Protein AF-A0A935H1R6-F1 (afdb_monomer_lite)

Foldseek 3Di:
DAQAQQDLALDGGSGGDDPPFAQAFLDKEDLDPFKIKGQRQHPPQGGQLWMFIAGPVGDTPDTCHCVLLQQLQFLLLWDSNCSNGRTQRFNDWYWDDAPNWIWIWTFRASSQKIFIWTPDPGDGDDIDRHHYWDDDHQWTWGADPDDGDIDIGGDDPDDDPPDLETEDDDPVRTTDGDYQWQEKDADPVDRQWMWTWHFLSGQFIKIWIWGNVDGSIYRYDIDTDDDPNHGQGRFGWRYWDADPVRWIDTDGDDDCVVTVGPPQDDDDPDDDDDDDDDDDDDDDDDDDDDDGDDDTDDPDDDDDDDDDFDWDADPVGDIDGDDD

Structure (mmCIF, N/CA/C/O backbone):
data_AF-A0A935H1R6-F1
#
_entry.id   AF-A0A935H1R6-F1
#
loop_
_atom_site.group_PDB
_atom_site.id
_atom_site.type_symbol
_atom_site.label_atom_id
_atom_site.label_alt_id
_atom_site.label_comp_id
_atom_site.label_asym_id
_atom_site.label_entity_id
_atom_site.label_seq_id
_atom_site.pdbx_PDB_ins_code
_atom_site.Cartn_x
_atom_site.Cartn_y
_atom_site.Cartn_z
_atom_site.occupancy
_atom_site.B_iso_or_equiv
_atom_site.auth_seq_id
_atom_site.auth_comp_id
_atom_site.auth_asym_id
_atom_site.auth_atom_id
_atom_site.pdbx_PDB_model_num
ATOM 1 N N . MET A 1 1 ? -16.880 -2.875 -0.688 1.00 88.88 1 MET A N 1
ATOM 2 C CA . MET A 1 1 ? -15.527 -2.287 -0.774 1.00 88.88 1 MET A CA 1
ATOM 3 C C . MET A 1 1 ? -15.163 -2.105 -2.243 1.00 88.88 1 MET A C 1
ATOM 5 O O . MET A 1 1 ? -15.500 -2.981 -3.029 1.00 88.88 1 MET A O 1
ATOM 9 N N . LYS A 1 2 ? -14.567 -0.978 -2.637 1.00 94.69 2 LYS A N 1
ATOM 10 C CA . LYS A 1 2 ? -14.187 -0.667 -4.030 1.00 94.69 2 LYS A CA 1
ATOM 11 C C . LYS A 1 2 ? -12.709 -0.282 -4.079 1.00 94.69 2 LYS A C 1
ATOM 13 O O . LYS A 1 2 ? -12.163 0.026 -3.026 1.00 94.69 2 LYS A O 1
ATOM 18 N N . GLU A 1 3 ? -12.130 -0.273 -5.277 1.00 96.12 3 GLU A N 1
ATOM 19 C CA . GLU A 1 3 ? -10.743 0.142 -5.531 1.00 96.12 3 GLU A CA 1
ATOM 20 C C . GLU A 1 3 ? -9.739 -0.729 -4.773 1.00 96.12 3 GLU A C 1
ATOM 22 O O . GLU A 1 3 ? -8.813 -0.248 -4.137 1.00 96.12 3 GLU A O 1
ATOM 27 N N . ILE A 1 4 ? -9.944 -2.041 -4.816 1.00 96.00 4 ILE A N 1
ATOM 28 C CA . ILE A 1 4 ? -9.043 -3.018 -4.204 1.00 96.00 4 ILE A CA 1
ATOM 29 C C . ILE A 1 4 ? -8.544 -3.998 -5.241 1.00 96.00 4 ILE A C 1
ATOM 31 O O . ILE A 1 4 ? -9.143 -4.161 -6.303 1.00 96.00 4 ILE A O 1
ATOM 35 N N . ASP A 1 5 ? -7.427 -4.640 -4.937 1.00 96.50 5 ASP A N 1
ATOM 36 C CA . ASP A 1 5 ? -6.957 -5.761 -5.725 1.00 96.50 5 ASP A CA 1
ATOM 37 C C . ASP A 1 5 ? -7.589 -7.045 -5.181 1.00 96.50 5 ASP A C 1
ATOM 39 O O . ASP A 1 5 ? -7.601 -7.286 -3.973 1.00 96.50 5 ASP A O 1
ATOM 43 N N . THR A 1 6 ? -8.167 -7.853 -6.066 1.00 95.62 6 THR A N 1
ATOM 44 C CA . THR A 1 6 ? -8.858 -9.098 -5.702 1.00 95.62 6 THR A CA 1
ATOM 45 C C . THR A 1 6 ? -8.188 -10.335 -6.282 1.00 95.62 6 THR A C 1
ATOM 47 O O . THR A 1 6 ? -8.735 -11.435 -6.186 1.00 95.62 6 THR A O 1
ATOM 50 N N . ARG A 1 7 ? -7.012 -10.190 -6.906 1.00 95.88 7 ARG A N 1
ATOM 51 C CA . ARG A 1 7 ? -6.372 -11.274 -7.654 1.00 95.88 7 ARG A CA 1
ATOM 52 C C . ARG A 1 7 ? -4.958 -11.498 -7.181 1.00 95.88 7 ARG A C 1
ATOM 54 O O . ARG A 1 7 ? -4.191 -10.571 -7.007 1.00 95.88 7 ARG A O 1
ATOM 61 N N . ARG A 1 8 ? -4.614 -12.771 -7.017 1.00 94.69 8 ARG A N 1
ATOM 62 C CA . ARG A 1 8 ? -3.238 -13.205 -6.796 1.00 94.69 8 ARG A CA 1
ATOM 63 C C . ARG A 1 8 ? -2.604 -13.543 -8.142 1.00 94.69 8 ARG A C 1
ATOM 65 O O . ARG A 1 8 ? -2.492 -14.719 -8.494 1.00 94.69 8 ARG A O 1
ATOM 72 N N . ASP A 1 9 ? -2.295 -12.522 -8.929 1.00 94.50 9 ASP A N 1
ATOM 73 C CA . ASP A 1 9 ? -1.763 -12.653 -10.291 1.00 94.50 9 ASP A CA 1
ATOM 74 C C . ASP A 1 9 ? -0.364 -12.036 -10.472 1.00 94.50 9 ASP A C 1
ATOM 76 O O . ASP A 1 9 ? 0.174 -12.020 -11.579 1.00 94.50 9 ASP A O 1
ATOM 80 N N . GLY A 1 10 ? 0.258 -11.596 -9.378 1.00 93.69 10 GLY A N 1
ATOM 81 C CA . GLY A 1 10 ? 1.548 -10.920 -9.342 1.00 93.69 10 GLY A CA 1
ATOM 82 C C . GLY A 1 10 ? 1.474 -9.441 -9.726 1.00 93.69 10 GLY A C 1
ATOM 83 O O . GLY A 1 10 ? 2.529 -8.821 -9.880 1.00 93.69 10 GLY A O 1
ATOM 84 N N . VAL A 1 11 ? 0.278 -8.870 -9.904 1.00 94.25 11 VAL A N 1
ATOM 85 C CA . VAL A 1 11 ? 0.065 -7.462 -10.250 1.00 94.25 11 VAL A CA 1
ATOM 86 C C . VAL A 1 11 ? -0.845 -6.808 -9.220 1.00 94.25 11 VAL A C 1
ATOM 88 O O . VAL A 1 11 ? -2.041 -7.052 -9.185 1.00 94.25 11 VAL A O 1
ATOM 91 N N . ILE A 1 12 ? -0.296 -5.872 -8.449 1.00 96.25 12 ILE A N 1
ATOM 92 C CA . ILE A 1 12 ? -1.099 -5.075 -7.520 1.00 96.25 12 ILE A CA 1
ATOM 93 C C . ILE A 1 12 ? -1.892 -4.034 -8.318 1.00 96.25 12 ILE A C 1
ATOM 95 O O . ILE A 1 12 ? -1.339 -3.024 -8.758 1.00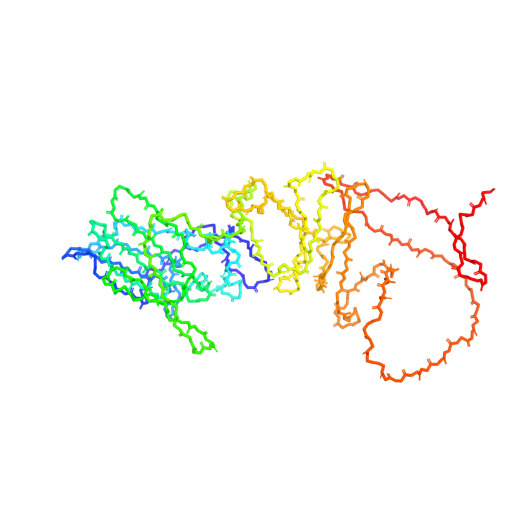 96.25 12 ILE A O 1
ATOM 99 N N . ALA A 1 13 ? -3.185 -4.288 -8.516 1.00 95.25 13 ALA A N 1
ATOM 100 C CA . ALA A 1 13 ? -4.077 -3.428 -9.291 1.00 95.25 13 ALA A CA 1
ATOM 101 C C . ALA A 1 13 ? -5.375 -3.121 -8.518 1.00 95.25 13 ALA A C 1
ATOM 103 O O . ALA A 1 13 ? -6.359 -3.849 -8.674 1.00 95.25 13 A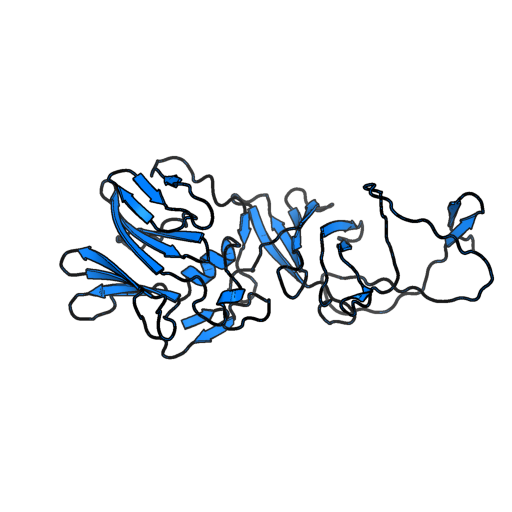LA A O 1
ATOM 104 N N . PRO A 1 14 ? -5.421 -2.033 -7.724 1.00 96.12 14 PRO A N 1
ATOM 105 C CA . PRO A 1 14 ? -6.561 -1.680 -6.873 1.00 96.12 14 PRO A CA 1
ATOM 106 C C . PRO A 1 14 ? -7.767 -1.126 -7.656 1.00 96.12 14 PRO A C 1
ATOM 108 O O . PRO A 1 14 ? -8.172 0.015 -7.486 1.00 96.12 14 PRO A O 1
ATOM 111 N N . LYS A 1 15 ? -8.352 -1.922 -8.550 1.00 95.75 15 LYS A N 1
ATOM 112 C CA . LYS A 1 15 ? -9.428 -1.502 -9.473 1.00 95.75 15 LYS A CA 1
ATOM 113 C C . LYS A 1 15 ? -10.719 -2.304 -9.333 1.00 95.75 15 LYS A C 1
ATOM 115 O O . LYS A 1 15 ? -11.733 -1.947 -9.930 1.00 95.75 15 LYS A O 1
ATOM 120 N N . ASP A 1 16 ? -10.668 -3.407 -8.599 1.00 96.50 16 ASP A N 1
ATOM 121 C CA . ASP A 1 16 ? -11.795 -4.304 -8.416 1.00 96.50 16 ASP A CA 1
ATOM 122 C C . ASP A 1 16 ? -12.633 -3.871 -7.198 1.00 96.50 16 ASP A C 1
ATOM 124 O O . ASP A 1 16 ? -12.347 -2.892 -6.499 1.00 96.50 16 ASP A O 1
ATOM 128 N N . ALA A 1 17 ? -13.725 -4.591 -6.956 1.00 95.25 17 ALA A N 1
ATOM 129 C CA . ALA A 1 17 ? -14.621 -4.353 -5.838 1.00 95.25 17 ALA A CA 1
ATOM 130 C C . ALA A 1 17 ? -15.135 -5.677 -5.271 1.00 95.25 17 ALA A C 1
ATOM 132 O O . ALA A 1 17 ? -15.406 -6.618 -6.014 1.00 95.25 17 ALA A O 1
ATOM 133 N N . LEU A 1 18 ? -15.352 -5.704 -3.958 1.00 91.19 18 LEU A N 1
ATOM 134 C CA . LEU A 1 18 ? -16.031 -6.788 -3.257 1.00 91.19 18 LEU A CA 1
ATOM 135 C C . LEU A 1 18 ? -17.369 -6.285 -2.708 1.00 91.19 18 LEU A C 1
ATOM 137 O O . LEU A 1 18 ? -17.439 -5.243 -2.042 1.00 91.19 18 LEU A O 1
ATOM 141 N N . GLN A 1 19 ? -18.440 -7.019 -2.998 1.00 91.56 19 GLN A N 1
ATOM 142 C CA . GLN A 1 19 ? -19.803 -6.704 -2.565 1.00 91.56 19 GLN A CA 1
ATOM 143 C C . GLN A 1 19 ? -20.190 -7.570 -1.370 1.00 91.56 19 GLN A C 1
ATOM 145 O O . GLN A 1 19 ? -19.783 -8.723 -1.295 1.00 91.56 19 GLN A O 1
ATOM 150 N N . GLY A 1 20 ? -20.974 -7.018 -0.443 1.00 88.62 20 GLY A N 1
ATOM 151 C CA . GLY A 1 20 ? -21.511 -7.780 0.692 1.00 88.62 20 GLY A CA 1
ATOM 152 C C . GLY A 1 20 ? -20.468 -8.352 1.660 1.00 88.62 20 GLY A C 1
ATOM 153 O O . GLY A 1 20 ? -20.814 -9.222 2.449 1.00 88.62 20 GLY A O 1
ATOM 154 N N . VAL A 1 21 ? -19.215 -7.884 1.611 1.00 90.44 21 VAL A N 1
ATOM 155 C CA . VAL A 1 21 ? -18.163 -8.328 2.538 1.00 90.44 21 VAL A CA 1
ATOM 156 C C . VAL A 1 21 ? -18.506 -7.951 3.972 1.00 90.44 21 VAL A C 1
ATOM 158 O O . VAL A 1 21 ? -18.895 -6.813 4.254 1.00 90.44 21 VAL A O 1
ATOM 161 N N . LEU A 1 22 ? -18.363 -8.923 4.868 1.00 91.94 22 LEU A N 1
ATOM 162 C CA . LEU A 1 22 ? -18.635 -8.750 6.285 1.00 91.94 22 LEU A CA 1
ATOM 163 C C . LEU A 1 22 ? -17.491 -7.992 6.963 1.00 91.94 22 LEU A C 1
ATOM 165 O O . LEU A 1 22 ? -16.330 -8.072 6.568 1.00 91.94 22 LEU A O 1
ATOM 169 N N . ARG A 1 23 ? -17.828 -7.270 8.030 1.00 93.06 23 ARG A N 1
ATOM 170 C CA . ARG A 1 23 ? -16.859 -6.676 8.960 1.00 93.06 23 ARG A CA 1
ATOM 171 C C . ARG A 1 23 ? -16.519 -7.691 10.044 1.00 93.06 23 ARG A C 1
ATOM 173 O O . ARG A 1 23 ? -16.788 -7.454 11.215 1.00 93.06 23 ARG A O 1
ATOM 180 N N . GLU A 1 24 ? -16.065 -8.867 9.626 1.00 92.44 24 GLU A N 1
ATOM 181 C CA . GLU A 1 24 ? -15.714 -9.941 10.551 1.00 92.44 24 GLU A CA 1
ATOM 182 C C . GLU A 1 24 ? -14.478 -9.506 11.356 1.00 92.44 24 GLU A C 1
ATOM 184 O O . GLU A 1 24 ? -13.430 -9.263 10.751 1.00 92.44 24 GLU A O 1
ATOM 189 N N . PRO A 1 25 ? -14.609 -9.314 12.682 1.00 93.19 25 PRO A N 1
ATOM 190 C CA . PRO A 1 25 ? -13.531 -8.785 13.497 1.00 93.19 25 PRO A CA 1
ATOM 191 C C . PRO A 1 25 ? -12.523 -9.884 13.824 1.00 93.19 25 PRO A C 1
ATOM 193 O O . PRO A 1 25 ? -12.918 -10.958 14.270 1.00 93.19 25 PRO A O 1
ATOM 196 N N . ASP A 1 26 ? -11.238 -9.584 13.680 1.00 92.25 26 ASP A N 1
ATOM 197 C CA . ASP A 1 26 ? -10.166 -10.421 14.233 1.00 92.25 26 ASP A CA 1
ATOM 198 C C . ASP A 1 26 ? -9.658 -9.875 15.580 1.00 92.25 26 ASP A C 1
ATOM 200 O O . ASP A 1 26 ? -9.414 -10.615 16.531 1.00 92.25 26 ASP A O 1
ATOM 204 N N . ALA A 1 27 ? -9.667 -8.547 15.729 1.00 92.75 27 ALA A N 1
ATOM 205 C CA . ALA A 1 27 ? -9.455 -7.876 17.007 1.00 92.75 27 ALA A CA 1
ATOM 206 C C . ALA A 1 27 ? -10.548 -6.860 17.326 1.00 92.75 27 ALA A C 1
ATOM 208 O O . ALA A 1 27 ? -11.165 -6.261 16.439 1.00 92.75 27 ALA A O 1
ATOM 209 N N . VAL A 1 28 ? -10.736 -6.636 18.629 1.00 94.88 28 VAL A N 1
ATOM 210 C CA . VAL A 1 28 ? -11.684 -5.676 19.196 1.00 94.88 28 VAL A CA 1
ATOM 211 C C . VAL A 1 28 ? -11.006 -4.874 20.302 1.00 94.88 28 VAL A C 1
ATOM 213 O O . VAL A 1 28 ? -10.373 -5.454 21.182 1.00 94.88 28 VAL A O 1
ATOM 216 N N . ALA A 1 29 ? -11.189 -3.554 20.304 1.00 95.00 29 ALA A N 1
ATOM 217 C CA . ALA A 1 29 ? -10.722 -2.684 21.381 1.00 95.00 29 ALA A CA 1
ATOM 218 C C . ALA A 1 29 ? -11.766 -1.625 21.743 1.00 95.00 29 ALA A C 1
ATOM 220 O O . ALA A 1 29 ? -12.323 -0.958 20.872 1.00 95.00 29 ALA A O 1
ATOM 221 N N . TRP A 1 30 ? -12.023 -1.439 23.037 1.00 95.38 30 TRP A N 1
ATOM 222 C CA . TRP A 1 30 ? -12.946 -0.409 23.511 1.00 95.38 30 TRP A CA 1
ATOM 223 C C . TRP A 1 30 ? -12.345 0.986 23.341 1.00 95.38 30 TRP A C 1
ATOM 225 O O . TRP A 1 30 ? -11.219 1.251 23.761 1.00 95.38 30 TRP A O 1
ATOM 235 N N . LEU A 1 31 ? -13.117 1.887 22.734 1.00 91.56 31 LEU A N 1
ATOM 236 C CA . LEU A 1 31 ? -12.759 3.295 22.589 1.00 91.56 31 LEU A CA 1
ATOM 237 C C . LEU A 1 31 ? -13.248 4.118 23.789 1.00 91.56 31 LEU A C 1
ATOM 239 O O . LEU A 1 31 ? -12.555 5.029 24.247 1.00 91.56 31 LEU A O 1
ATOM 243 N N . ASP A 1 32 ? -14.449 3.808 24.269 1.00 92.06 32 ASP A N 1
ATOM 244 C CA . ASP A 1 32 ? -15.097 4.334 25.473 1.00 92.06 32 ASP A CA 1
ATOM 245 C C . ASP A 1 32 ? -16.288 3.437 25.854 1.00 92.06 32 ASP A C 1
ATOM 247 O O . ASP A 1 32 ? -16.494 2.396 25.239 1.00 92.06 32 ASP A O 1
ATOM 251 N N . ASP A 1 33 ? -17.081 3.843 26.847 1.00 95.19 33 ASP A N 1
ATOM 252 C CA . ASP A 1 33 ? -18.203 3.063 27.393 1.00 95.19 33 ASP A CA 1
ATOM 253 C C . ASP A 1 33 ? -19.298 2.725 26.368 1.00 95.19 33 ASP A C 1
ATOM 255 O O . ASP A 1 33 ? -20.123 1.844 26.604 1.00 95.19 33 ASP A O 1
ATOM 259 N N . THR A 1 34 ? -19.332 3.433 25.236 1.00 95.88 34 THR A N 1
ATOM 260 C CA . THR A 1 34 ? -20.380 3.283 24.218 1.00 95.88 34 THR A CA 1
ATOM 261 C C . THR A 1 34 ? -19.854 2.869 22.857 1.00 95.88 34 THR A C 1
ATOM 263 O O . THR A 1 34 ? -20.658 2.583 21.973 1.00 95.88 34 THR A O 1
ATOM 266 N N . ARG A 1 35 ? -18.532 2.838 22.661 1.00 95.44 35 ARG A N 1
ATOM 267 C CA . ARG A 1 35 ? -17.933 2.626 21.343 1.00 95.44 35 ARG A CA 1
ATOM 268 C C . ARG A 1 35 ? -16.736 1.700 21.388 1.00 95.44 35 ARG A C 1
ATOM 270 O O . ARG A 1 35 ? -15.893 1.796 22.278 1.00 95.44 35 ARG A O 1
ATOM 277 N N . PHE A 1 36 ? -16.607 0.863 20.367 1.00 96.06 36 PHE A N 1
ATOM 278 C CA . PHE A 1 36 ? -15.476 -0.043 20.195 1.00 96.06 36 PHE A CA 1
ATOM 279 C C . PHE A 1 36 ? -15.022 -0.102 18.738 1.00 96.06 36 PHE A C 1
ATOM 281 O O . PHE A 1 36 ? -15.770 0.196 17.810 1.00 96.06 36 PHE A O 1
ATOM 288 N N . VAL A 1 37 ? -13.763 -0.470 18.552 1.00 95.69 37 VAL A N 1
ATOM 289 C CA . VAL A 1 37 ? -13.092 -0.601 17.264 1.00 95.69 37 VAL A CA 1
ATOM 290 C C . VAL A 1 37 ? -12.962 -2.076 16.921 1.00 95.69 37 VAL A C 1
ATOM 292 O O . VAL A 1 37 ? -12.620 -2.865 17.799 1.00 95.69 37 VAL A O 1
ATOM 295 N N . THR A 1 38 ? -13.178 -2.436 15.659 1.00 96.00 38 THR A N 1
ATOM 296 C CA . THR A 1 38 ? -12.887 -3.769 15.120 1.00 96.00 38 THR A CA 1
ATOM 297 C C . THR A 1 38 ? -11.866 -3.691 13.995 1.00 96.00 38 THR A C 1
ATOM 299 O O . THR A 1 38 ? -12.007 -2.843 13.114 1.00 96.00 38 THR A O 1
ATOM 302 N N . ALA A 1 39 ? -10.868 -4.575 13.992 1.00 95.50 39 ALA A N 1
ATOM 303 C CA . ALA A 1 39 ? -10.009 -4.805 12.830 1.00 95.50 39 ALA A CA 1
ATOM 304 C C . ALA A 1 39 ? -10.637 -5.912 11.970 1.00 95.50 39 ALA A C 1
ATOM 306 O O . ALA A 1 39 ? -10.869 -7.017 12.454 1.00 95.50 39 ALA A O 1
ATOM 307 N N . ASN A 1 40 ? -10.999 -5.590 10.729 1.00 95.06 40 ASN A N 1
ATOM 308 C CA . ASN A 1 40 ? -11.906 -6.394 9.910 1.00 95.06 40 ASN A CA 1
ATOM 309 C C . ASN A 1 40 ? -11.143 -7.316 8.936 1.00 95.06 40 ASN A C 1
ATOM 311 O O . ASN A 1 40 ? -11.391 -7.264 7.725 1.00 95.06 40 ASN A O 1
ATOM 315 N N . GLU A 1 41 ? -10.185 -8.112 9.424 1.00 91.31 41 GLU A N 1
ATOM 316 C CA . GLU A 1 41 ? -9.499 -9.121 8.600 1.00 91.31 41 GLU A CA 1
ATOM 317 C C . GLU A 1 41 ? -10.405 -10.299 8.248 1.00 91.31 41 GLU A C 1
ATOM 319 O O . GLU A 1 41 ? -10.403 -10.700 7.086 1.00 91.31 41 GLU A O 1
ATOM 324 N N . GLY A 1 42 ? -11.143 -10.833 9.230 1.00 82.31 42 GLY A N 1
ATOM 325 C CA . GLY A 1 42 ? -12.015 -12.008 9.129 1.00 82.31 42 GLY A CA 1
ATOM 326 C C . GLY A 1 42 ? -11.286 -13.335 8.902 1.00 82.31 42 GLY A C 1
ATOM 327 O O . GLY A 1 42 ? -10.854 -13.619 7.784 1.00 82.31 42 GLY A O 1
ATOM 328 N N . ASP A 1 43 ? -11.195 -14.189 9.927 1.00 76.44 43 ASP A N 1
ATOM 329 C CA . ASP A 1 43 ? -10.473 -15.465 9.825 1.00 76.44 43 ASP A CA 1
ATOM 330 C C . ASP A 1 43 ? -11.220 -16.526 8.997 1.00 76.44 43 ASP A C 1
ATOM 332 O O . ASP A 1 43 ? -10.592 -17.287 8.257 1.00 76.44 43 ASP A O 1
ATOM 336 N N . TYR A 1 44 ? -12.561 -16.555 9.038 1.00 78.62 44 TYR A N 1
ATOM 337 C CA . TYR A 1 44 ? -13.328 -17.618 8.385 1.00 78.62 44 TYR A CA 1
ATOM 338 C C . TYR A 1 44 ? -13.496 -17.415 6.872 1.00 78.62 44 TYR A C 1
ATOM 340 O O . TYR A 1 44 ? -13.112 -18.283 6.084 1.00 78.62 44 TYR A O 1
ATOM 348 N N . GLN A 1 45 ? -14.089 -16.291 6.449 1.00 77.81 45 GLN A N 1
ATOM 349 C CA . GLN A 1 45 ? -14.394 -16.023 5.029 1.00 77.81 45 GLN A CA 1
ATOM 350 C C . GLN A 1 45 ? -13.673 -14.797 4.460 1.00 77.81 45 GLN A C 1
ATOM 352 O O . GLN A 1 45 ? -13.895 -14.431 3.303 1.00 77.81 45 GLN A O 1
ATOM 357 N N . GLY A 1 46 ? -12.777 -14.194 5.241 1.00 79.56 46 GLY A N 1
ATOM 358 C CA . GLY A 1 46 ? -12.209 -12.895 4.923 1.00 79.56 46 GLY A CA 1
ATOM 359 C C . GLY A 1 46 ? -13.192 -11.763 5.223 1.00 79.56 46 GLY A C 1
ATOM 360 O O . GLY A 1 46 ? -14.409 -11.875 5.077 1.00 79.56 46 GLY A O 1
ATOM 361 N N . GLY A 1 47 ? -12.636 -10.643 5.650 1.00 86.75 47 GLY A N 1
ATOM 362 C CA . GLY A 1 47 ? -13.349 -9.461 6.089 1.00 86.75 47 GLY A CA 1
ATOM 363 C C . GLY A 1 47 ? -13.204 -8.301 5.115 1.00 86.75 47 GLY A C 1
ATOM 364 O O . GLY A 1 47 ? -12.685 -8.411 4.000 1.00 86.75 47 GLY A O 1
ATOM 365 N N . SER A 1 48 ? -13.681 -7.141 5.550 1.00 93.00 48 SER A N 1
ATOM 366 C CA . SER A 1 48 ? -13.706 -5.922 4.750 1.00 93.00 48 SER A CA 1
ATOM 367 C C . SER A 1 48 ? -12.348 -5.216 4.635 1.00 93.00 48 SER A C 1
ATOM 369 O O . SER A 1 48 ? -12.336 -4.067 4.195 1.00 93.00 48 SER A O 1
ATOM 371 N N . ARG A 1 49 ? -11.239 -5.858 5.049 1.00 94.31 49 ARG A N 1
ATOM 372 C CA . ARG A 1 49 ? -9.840 -5.387 4.901 1.00 94.31 49 ARG A CA 1
ATOM 373 C C . ARG A 1 49 ? -9.608 -3.962 5.417 1.00 94.31 49 ARG A C 1
ATOM 375 O O . ARG A 1 49 ? -8.821 -3.181 4.894 1.00 94.31 49 ARG A O 1
ATOM 382 N N . GLY A 1 50 ? -10.375 -3.597 6.431 1.00 94.25 50 GLY A N 1
ATOM 383 C CA . GLY A 1 50 ? -10.407 -2.262 7.001 1.00 94.25 50 GLY A CA 1
ATOM 384 C C . GLY A 1 50 ? -10.539 -2.343 8.508 1.00 94.25 50 GLY A C 1
ATOM 385 O O . GLY A 1 50 ? -10.352 -3.400 9.104 1.00 94.25 50 GLY A O 1
ATOM 386 N N . PHE A 1 51 ? -10.929 -1.240 9.124 1.00 95.50 51 PHE A N 1
ATOM 387 C CA . PHE A 1 51 ? -11.412 -1.243 10.494 1.00 95.50 51 PHE A CA 1
ATOM 388 C C . PHE A 1 51 ? -12.722 -0.469 10.582 1.00 95.50 51 PHE A C 1
ATOM 390 O O . PHE A 1 51 ? -13.045 0.360 9.721 1.00 95.50 51 PHE A O 1
ATOM 397 N N . SER A 1 52 ? -13.485 -0.743 11.631 1.00 95.56 52 SER A N 1
ATOM 398 C CA . SER A 1 52 ? -14.739 -0.049 11.893 1.00 95.56 52 SER A CA 1
ATOM 399 C C . SER A 1 52 ? -14.818 0.413 13.333 1.00 95.56 52 SER A C 1
ATOM 401 O O . SER A 1 52 ? -14.252 -0.209 14.227 1.00 95.56 52 SER A O 1
ATOM 403 N N . ILE A 1 53 ? -15.532 1.513 13.549 1.00 95.75 53 ILE A N 1
ATOM 404 C CA . ILE A 1 53 ? -15.925 1.969 14.879 1.00 95.75 53 ILE A CA 1
ATOM 405 C C . ILE A 1 53 ? -17.421 1.743 15.000 1.00 95.75 53 ILE A C 1
ATOM 407 O O . ILE A 1 53 ? -18.199 2.213 14.166 1.00 95.75 53 ILE A O 1
ATOM 411 N N . TRP A 1 54 ? -17.799 1.027 16.042 1.00 96.06 54 TRP A N 1
ATOM 412 C CA . TRP A 1 54 ? -19.163 0.656 16.358 1.00 96.06 54 TRP A CA 1
ATOM 413 C C . TRP A 1 54 ? -19.609 1.371 17.614 1.00 96.06 54 TRP A C 1
ATOM 415 O O . TRP A 1 54 ? -18.811 1.578 18.528 1.00 96.06 54 TRP A O 1
ATOM 425 N N . ASN A 1 55 ? -20.893 1.685 17.671 1.00 96.25 55 ASN A N 1
ATOM 426 C CA . ASN A 1 55 ? -21.582 1.955 18.915 1.00 96.25 55 ASN A CA 1
ATOM 427 C C . ASN A 1 55 ? -22.162 0.640 19.475 1.00 96.25 55 ASN A C 1
ATOM 429 O O . ASN A 1 55 ? -22.427 -0.302 18.724 1.00 96.25 55 ASN A O 1
ATOM 433 N N . VAL A 1 56 ? -22.355 0.554 20.791 1.00 96.62 56 VAL A N 1
ATOM 434 C CA . VAL A 1 56 ? -22.919 -0.629 21.472 1.00 96.62 56 VAL A CA 1
ATOM 435 C C . VAL A 1 56 ? -24.340 -0.978 21.025 1.00 96.62 56 VAL A C 1
ATOM 437 O O . VAL A 1 56 ? -24.770 -2.115 21.203 1.00 96.62 56 VAL A O 1
ATOM 440 N N . ASP A 1 57 ? -25.056 -0.035 20.410 1.00 96.50 57 ASP A N 1
ATOM 441 C CA . ASP A 1 57 ? -26.357 -0.272 19.773 1.00 96.50 57 ASP A CA 1
ATOM 442 C C . ASP A 1 57 ? -26.264 -0.990 18.405 1.00 96.50 57 ASP A C 1
ATOM 444 O O . ASP A 1 57 ? -27.286 -1.296 17.790 1.00 96.50 57 ASP A O 1
ATOM 448 N N . GLY A 1 58 ? -25.048 -1.282 17.929 1.00 95.00 58 GLY A N 1
ATOM 449 C CA . GLY A 1 58 ? -24.773 -1.961 16.663 1.00 95.00 58 GLY A CA 1
ATOM 450 C C . GLY A 1 58 ? -24.611 -1.025 15.463 1.00 95.00 58 GLY A C 1
ATOM 451 O O . GLY A 1 58 ? -24.362 -1.497 14.349 1.00 95.00 58 GLY A O 1
ATOM 452 N N . LYS A 1 59 ? -24.722 0.296 15.643 1.00 96.56 59 LYS A N 1
ATOM 453 C CA . LYS A 1 59 ? -24.497 1.264 14.566 1.00 96.56 59 LYS A CA 1
ATOM 454 C C . LYS A 1 59 ? -23.008 1.398 14.245 1.00 96.56 59 LYS A C 1
ATOM 456 O O . LYS A 1 59 ? -22.182 1.605 15.129 1.00 96.56 59 LYS A O 1
ATOM 461 N N . VAL A 1 60 ? -22.670 1.376 12.955 1.00 94.75 60 VAL A N 1
ATOM 462 C CA . VAL A 1 60 ? -21.333 1.756 12.472 1.00 94.75 60 VAL A CA 1
ATOM 463 C C . VAL A 1 60 ? -21.220 3.282 12.465 1.00 94.75 60 VAL A C 1
ATOM 465 O O . VAL A 1 60 ? -21.958 3.959 11.746 1.00 94.75 60 VAL A O 1
ATOM 468 N N . GLU A 1 61 ? -20.296 3.828 13.251 1.00 93.06 61 GLU A N 1
ATOM 469 C CA . GLU A 1 61 ? -19.961 5.258 13.260 1.00 93.06 61 GLU A CA 1
ATOM 470 C C . GLU A 1 61 ? -18.884 5.610 12.229 1.00 93.06 61 GLU A C 1
ATOM 472 O O . GLU A 1 61 ? -18.910 6.702 11.661 1.00 93.06 61 GLU A O 1
ATOM 477 N N . TYR A 1 62 ? -17.948 4.692 11.975 1.00 93.19 62 TYR A N 1
ATOM 478 C CA . TYR A 1 62 ? -16.866 4.881 11.012 1.00 93.19 62 TYR A CA 1
ATOM 479 C C . TYR A 1 62 ? -16.469 3.562 10.349 1.00 93.19 62 TYR A C 1
ATOM 481 O O . TYR A 1 62 ? -16.491 2.505 10.980 1.00 93.19 62 TYR A O 1
ATOM 489 N N . ASP A 1 63 ? -16.056 3.649 9.088 1.00 92.94 63 ASP A N 1
ATOM 490 C CA . ASP A 1 63 ? -15.480 2.557 8.312 1.00 92.94 63 ASP A CA 1
ATOM 491 C C . ASP A 1 63 ? -14.331 3.103 7.462 1.00 92.94 63 ASP A C 1
ATOM 493 O O . ASP A 1 63 ? -14.504 4.102 6.759 1.00 92.94 63 ASP A O 1
ATOM 497 N N . SER A 1 64 ? -13.163 2.464 7.526 1.00 92.94 64 SER A N 1
ATOM 498 C CA . SER A 1 64 ? -11.987 2.924 6.780 1.00 92.94 64 SER A CA 1
ATOM 499 C C . SER A 1 64 ? -12.064 2.660 5.277 1.00 92.94 64 SER A C 1
ATOM 501 O O . SER A 1 64 ? -11.229 3.159 4.523 1.00 92.94 64 SER A O 1
ATOM 503 N N . GLY A 1 65 ? -13.004 1.831 4.819 1.00 93.56 65 GLY A N 1
ATOM 504 C CA . GLY A 1 65 ? -13.056 1.351 3.446 1.00 93.56 65 GLY A CA 1
ATOM 505 C C . GLY A 1 65 ? -11.715 0.763 3.003 1.00 93.56 65 GLY A C 1
ATOM 506 O O . GLY A 1 65 ? -11.055 0.052 3.757 1.00 93.56 65 GLY A O 1
ATOM 507 N N . ALA A 1 66 ? -11.297 1.111 1.784 1.00 94.06 66 ALA A N 1
ATOM 508 C CA . ALA A 1 66 ? -10.040 0.664 1.182 1.00 94.06 66 ALA A CA 1
ATOM 509 C C . ALA A 1 66 ? -8.794 1.439 1.620 1.00 94.06 66 ALA A C 1
ATOM 511 O O . ALA A 1 66 ? -7.716 1.190 1.088 1.00 94.06 66 ALA A O 1
ATOM 512 N N . PHE A 1 67 ? -8.913 2.342 2.598 1.00 94.00 67 PHE A N 1
ATOM 513 C CA . PHE A 1 67 ? -7.796 3.184 3.011 1.00 94.00 67 PHE A CA 1
ATOM 514 C C . PHE A 1 67 ? -6.561 2.369 3.415 1.00 94.00 67 PHE A C 1
ATOM 516 O O . PHE A 1 67 ? -5.457 2.713 3.012 1.00 94.00 67 PHE A O 1
ATOM 523 N N . LEU A 1 68 ? -6.727 1.285 4.183 1.00 93.75 68 LEU A N 1
ATOM 524 C CA . LEU A 1 68 ? -5.579 0.499 4.645 1.00 93.75 68 LEU A CA 1
ATOM 525 C C . LEU A 1 68 ? -4.881 -0.256 3.502 1.00 93.75 68 LEU A C 1
ATOM 527 O O . LEU A 1 68 ? -3.652 -0.276 3.464 1.00 93.75 68 LEU A O 1
ATOM 531 N N . ASP A 1 69 ? -5.642 -0.815 2.553 1.00 95.69 69 ASP A N 1
ATOM 532 C CA . ASP A 1 69 ? -5.099 -1.396 1.315 1.00 95.69 69 ASP A CA 1
ATOM 533 C C . ASP A 1 69 ? -4.314 -0.325 0.538 1.00 95.69 69 ASP A C 1
ATOM 535 O O . ASP A 1 69 ? -3.154 -0.531 0.188 1.00 95.69 69 ASP A O 1
ATOM 539 N N . HIS A 1 70 ? -4.908 0.852 0.320 1.00 96.38 70 HIS A N 1
ATOM 540 C CA . HIS A 1 70 ? -4.273 1.946 -0.423 1.00 96.38 70 HIS A CA 1
ATOM 541 C C . HIS A 1 70 ? -2.999 2.446 0.243 1.00 96.38 70 HIS A C 1
ATOM 543 O O . HIS A 1 70 ? -1.991 2.634 -0.436 1.00 96.38 70 HIS A O 1
ATOM 549 N N . GLU A 1 71 ? -3.015 2.630 1.558 1.00 94.31 71 GLU A N 1
ATOM 550 C CA . GLU A 1 71 ? -1.850 3.111 2.292 1.00 94.31 71 GLU A CA 1
ATOM 551 C C . GLU A 1 71 ? -0.720 2.076 2.277 1.00 94.31 71 GLU A C 1
ATOM 553 O O . GLU A 1 71 ? 0.440 2.420 2.049 1.00 94.31 71 GLU A O 1
ATOM 558 N N . ALA A 1 72 ? -1.049 0.788 2.403 1.00 93.69 72 ALA A N 1
ATOM 559 C CA . ALA A 1 72 ? -0.071 -0.280 2.240 1.00 93.69 72 ALA A CA 1
ATOM 560 C C . ALA A 1 72 ? 0.546 -0.290 0.831 1.00 93.69 72 ALA A C 1
ATOM 562 O O . ALA A 1 72 ? 1.754 -0.500 0.693 1.00 93.69 72 ALA A O 1
ATOM 563 N N . ILE A 1 73 ? -0.241 -0.008 -0.214 1.00 96.75 73 ILE A N 1
ATOM 564 C CA . ILE A 1 73 ? 0.268 0.128 -1.588 1.00 96.75 73 ILE A CA 1
ATOM 565 C C . ILE A 1 73 ? 1.186 1.350 -1.698 1.00 96.75 73 ILE A C 1
ATOM 567 O O . ILE A 1 73 ? 2.295 1.224 -2.221 1.00 96.75 73 ILE A O 1
ATOM 571 N N . ARG A 1 74 ? 0.773 2.507 -1.157 1.00 96.38 74 ARG A N 1
ATOM 572 C CA . ARG A 1 74 ? 1.570 3.745 -1.186 1.00 96.38 74 ARG A CA 1
ATOM 573 C C . ARG A 1 74 ? 2.928 3.594 -0.539 1.00 96.38 74 ARG A C 1
ATOM 575 O O . ARG A 1 74 ? 3.890 4.188 -1.016 1.00 96.38 74 ARG A O 1
ATOM 582 N N . LEU A 1 75 ? 3.003 2.822 0.535 1.00 93.50 75 LEU A N 1
ATOM 583 C CA . LEU A 1 75 ? 4.234 2.598 1.284 1.00 93.50 75 LEU A CA 1
ATOM 584 C C . LEU A 1 75 ? 5.111 1.495 0.674 1.00 93.50 75 LEU A C 1
ATOM 586 O O . LEU A 1 75 ? 6.240 1.314 1.116 1.00 93.50 75 LEU A O 1
ATOM 590 N N . GLY A 1 76 ? 4.617 0.756 -0.324 1.00 93.56 76 GLY A N 1
ATOM 591 C CA . GLY A 1 76 ? 5.320 -0.397 -0.894 1.00 93.56 76 GLY A CA 1
ATOM 592 C C . GLY A 1 76 ? 5.306 -1.636 0.010 1.00 93.56 76 GLY A C 1
ATOM 593 O O . GLY A 1 76 ? 6.170 -2.504 -0.097 1.00 93.56 76 GLY A O 1
ATOM 594 N N . HIS A 1 77 ? 4.328 -1.708 0.912 1.00 92.25 77 HIS A N 1
ATOM 595 C CA . HIS A 1 77 ? 4.154 -2.760 1.915 1.00 92.25 77 HIS A CA 1
ATOM 596 C C . HIS A 1 77 ? 3.008 -3.727 1.587 1.00 92.25 77 HIS A C 1
ATOM 598 O O . HIS A 1 77 ? 2.803 -4.701 2.306 1.00 92.25 77 HIS A O 1
ATOM 604 N N . TYR A 1 78 ? 2.248 -3.484 0.516 1.00 95.25 78 TYR A N 1
ATOM 605 C CA . TYR A 1 78 ? 1.090 -4.307 0.184 1.00 95.25 78 TYR A CA 1
ATOM 606 C C . TYR A 1 78 ? 1.482 -5.744 -0.212 1.00 95.25 78 TYR A C 1
ATOM 608 O O . TYR A 1 78 ? 2.235 -5.942 -1.175 1.00 95.25 78 TYR A O 1
ATOM 616 N N . PRO A 1 79 ? 0.960 -6.769 0.482 1.00 92.69 79 PRO A N 1
ATOM 617 C CA . PRO A 1 79 ? 1.331 -8.153 0.242 1.00 92.69 79 PRO A CA 1
ATOM 618 C C . PRO A 1 79 ? 0.497 -8.739 -0.904 1.00 92.69 79 PRO A C 1
ATOM 620 O O . PRO A 1 79 ? -0.505 -9.402 -0.662 1.00 92.69 79 PRO A O 1
ATOM 623 N N . GLU A 1 80 ? 0.937 -8.564 -2.156 1.00 94.69 80 GLU A N 1
ATOM 624 C CA . GLU A 1 80 ? 0.225 -9.030 -3.372 1.00 94.69 80 GLU A CA 1
ATOM 625 C C . GLU A 1 80 ? -0.329 -10.464 -3.256 1.00 94.69 80 GLU A C 1
ATOM 627 O O . GLU A 1 80 ? -1.456 -10.752 -3.650 1.00 94.69 80 GLU A O 1
ATOM 632 N N . LYS A 1 81 ? 0.407 -11.378 -2.611 1.00 93.81 81 LYS A N 1
ATOM 633 C CA . LYS A 1 81 ? -0.037 -12.771 -2.423 1.00 93.81 81 LYS A CA 1
ATOM 634 C C . LYS A 1 81 ? -1.354 -12.907 -1.644 1.00 93.81 81 LYS A C 1
ATOM 636 O O . LYS A 1 81 ? -1.918 -14.002 -1.612 1.00 93.81 81 LYS A O 1
ATOM 641 N N . ARG A 1 82 ? -1.811 -11.838 -0.990 1.00 93.62 82 ARG A N 1
ATOM 642 C CA . ARG A 1 82 ? -3.032 -11.739 -0.183 1.00 93.62 82 ARG A CA 1
ATOM 643 C C . ARG A 1 82 ? -4.140 -10.932 -0.868 1.00 93.62 82 ARG A C 1
ATOM 645 O O . ARG A 1 82 ? -5.251 -10.912 -0.340 1.00 93.62 82 ARG A O 1
ATOM 652 N N . SER A 1 83 ? -3.908 -10.372 -2.060 1.00 94.12 83 SER A N 1
ATOM 653 C CA . SER A 1 83 ? -4.920 -9.674 -2.871 1.00 94.12 83 SER A CA 1
ATOM 654 C C . SER A 1 83 ? -6.168 -10.523 -3.111 1.00 94.12 83 SER A C 1
ATOM 656 O O . SER A 1 83 ? -7.288 -10.051 -2.966 1.00 94.12 83 SER A O 1
ATOM 658 N N . GLY A 1 84 ? -6.008 -11.816 -3.406 1.00 91.06 84 GLY A N 1
ATOM 659 C CA . GLY A 1 84 ? -7.132 -12.754 -3.558 1.00 91.06 84 GLY A CA 1
ATOM 660 C C . GLY A 1 84 ? -7.805 -13.197 -2.252 1.00 91.06 84 GLY A C 1
ATOM 661 O O . GLY A 1 84 ? -8.697 -14.037 -2.294 1.00 91.06 84 GLY A O 1
ATOM 662 N N . ALA A 1 85 ? -7.356 -12.686 -1.104 1.00 90.50 85 ALA A N 1
ATOM 663 C CA . ALA A 1 85 ? -7.798 -13.079 0.230 1.00 90.50 85 ALA A CA 1
ATOM 664 C C . ALA A 1 85 ? -8.086 -11.835 1.093 1.00 90.50 85 ALA A C 1
ATOM 666 O O . ALA A 1 85 ? -9.034 -11.103 0.800 1.00 90.50 85 ALA A O 1
ATOM 667 N N . LYS A 1 86 ? -7.289 -11.575 2.138 1.00 91.75 86 LYS A N 1
ATOM 668 C CA . LYS A 1 86 ? -7.566 -10.552 3.161 1.00 91.75 86 LYS A CA 1
ATOM 669 C C . LYS A 1 86 ? -6.788 -9.232 2.952 1.00 91.75 86 LYS A C 1
ATOM 671 O O . LYS A 1 86 ? -6.808 -8.366 3.820 1.00 91.75 86 LYS A O 1
ATOM 676 N N . GLY A 1 87 ? -6.155 -9.041 1.787 1.00 93.75 87 GLY A N 1
ATOM 677 C CA . GLY A 1 87 ? -5.507 -7.779 1.394 1.00 93.75 87 GLY A CA 1
ATOM 678 C C . GLY A 1 87 ? -4.387 -7.360 2.345 1.00 93.75 87 GLY A C 1
ATOM 679 O O . GLY A 1 87 ? -3.445 -8.125 2.548 1.00 93.75 87 GLY A O 1
ATOM 680 N N . ASN A 1 88 ? -4.482 -6.158 2.922 1.00 92.81 88 ASN A N 1
ATOM 681 C CA . ASN A 1 88 ? -3.495 -5.648 3.877 1.00 92.81 88 ASN A CA 1
ATOM 682 C C . ASN A 1 88 ? -3.423 -6.438 5.205 1.00 92.81 88 ASN A C 1
ATOM 684 O O . ASN A 1 88 ? -2.403 -6.342 5.893 1.00 92.81 88 ASN A O 1
ATOM 688 N N . GLU A 1 89 ? -4.467 -7.210 5.525 1.00 91.50 89 GLU A N 1
ATOM 689 C CA . GLU A 1 89 ? -4.636 -8.075 6.711 1.00 91.50 89 GLU A CA 1
ATOM 690 C C . GLU A 1 89 ? -4.640 -7.330 8.054 1.00 91.50 89 GLU A C 1
ATOM 692 O O . GLU A 1 89 ? -3.678 -7.437 8.817 1.00 91.50 89 GLU A O 1
ATOM 697 N N . PRO A 1 90 ? -5.688 -6.537 8.352 1.00 91.75 90 PRO A N 1
ATOM 698 C CA . PRO A 1 90 ? -5.810 -5.829 9.618 1.00 91.75 90 PRO A CA 1
ATOM 699 C C . PRO A 1 90 ? -6.293 -6.776 10.731 1.00 91.75 90 PRO A C 1
ATOM 701 O O . PRO A 1 90 ? -7.497 -6.924 10.933 1.00 91.75 90 PRO A O 1
ATOM 704 N N . GLU A 1 91 ? -5.349 -7.381 11.449 1.00 89.25 91 GLU A N 1
ATOM 705 C CA . GLU A 1 91 ? -5.586 -8.382 12.506 1.00 89.25 91 GLU A CA 1
ATOM 706 C C . GLU A 1 91 ? -5.634 -7.760 13.914 1.00 89.25 91 GLU A C 1
ATOM 708 O O . GLU A 1 91 ? -6.272 -8.266 14.828 1.00 89.25 91 GLU A O 1
ATOM 713 N N . GLY A 1 92 ? -4.949 -6.627 14.118 1.00 89.19 92 GLY A N 1
ATOM 714 C CA . GLY A 1 92 ? -4.768 -6.021 15.439 1.00 89.19 92 GLY A CA 1
ATOM 715 C C . GLY A 1 92 ? -5.580 -4.743 15.618 1.00 89.19 92 GLY A C 1
ATOM 716 O O . GLY A 1 92 ? -5.546 -3.874 14.751 1.00 89.19 92 GLY A O 1
ATOM 717 N N . ALA A 1 93 ? -6.236 -4.576 16.766 1.00 91.38 93 ALA A N 1
ATOM 718 C CA . ALA A 1 93 ? -6.898 -3.337 17.171 1.00 91.38 93 ALA A CA 1
ATOM 719 C C . ALA A 1 93 ? -6.578 -3.036 18.630 1.00 91.38 93 ALA A C 1
ATOM 721 O O . ALA A 1 93 ? -6.704 -3.904 19.487 1.00 91.38 93 ALA A O 1
ATOM 722 N N . GLU A 1 94 ? -6.195 -1.797 18.910 1.00 90.62 94 GLU A N 1
ATOM 723 C CA . GLU A 1 94 ? -5.826 -1.383 20.255 1.00 90.62 94 GLU A CA 1
ATOM 724 C C . GLU A 1 94 ? -6.038 0.125 20.430 1.00 90.62 94 GLU A C 1
ATOM 726 O O . GLU A 1 94 ? -5.901 0.902 19.480 1.00 90.62 94 GLU A O 1
ATOM 731 N N . VAL A 1 95 ? -6.389 0.558 21.641 1.00 89.62 95 VAL A N 1
ATOM 732 C CA . VAL A 1 95 ? -6.697 1.962 21.941 1.00 89.62 95 VAL A CA 1
ATOM 733 C C . VAL A 1 95 ? -5.816 2.446 23.082 1.00 89.62 95 VAL A C 1
ATOM 735 O O . VAL A 1 95 ? -5.752 1.838 24.144 1.00 89.62 95 VAL A O 1
ATOM 738 N N . GLY A 1 96 ? -5.159 3.588 22.884 1.00 85.38 96 GLY A N 1
ATOM 739 C CA . GLY A 1 96 ? -4.292 4.192 23.891 1.00 85.38 96 GLY A CA 1
ATOM 740 C C . GLY A 1 96 ? -4.527 5.688 24.047 1.00 85.38 96 GLY A C 1
ATOM 741 O O . GLY A 1 96 ? -4.822 6.393 23.083 1.00 85.38 96 GLY A O 1
ATOM 742 N N . VAL A 1 97 ? -4.355 6.197 25.267 1.00 84.75 97 VAL A N 1
ATOM 743 C CA . VAL A 1 97 ? -4.386 7.639 25.549 1.00 84.75 97 VAL A CA 1
ATOM 744 C C . VAL A 1 97 ? -2.959 8.173 25.635 1.00 84.75 97 VAL A C 1
ATOM 746 O O . VAL A 1 97 ? -2.159 7.730 26.457 1.00 84.75 97 VAL A O 1
ATOM 749 N N . PHE A 1 98 ? -2.644 9.150 24.786 1.00 78.25 98 PHE A N 1
ATOM 750 C CA . PHE A 1 98 ? -1.341 9.803 24.708 1.00 78.25 98 PHE A CA 1
ATOM 751 C C . PHE A 1 98 ? -1.509 11.305 24.936 1.00 78.25 98 PHE A C 1
ATOM 753 O O . PHE A 1 98 ? -1.867 12.060 24.029 1.00 78.25 98 PHE A O 1
ATOM 760 N N . GLY A 1 99 ? -1.239 11.751 26.164 1.00 81.62 99 GLY A N 1
ATOM 761 C CA . GLY A 1 99 ? -1.556 13.115 26.582 1.00 81.62 99 GLY A CA 1
ATOM 762 C C . GLY A 1 99 ? -3.072 13.310 26.628 1.00 81.62 99 GLY A C 1
ATOM 763 O O . GLY A 1 99 ? -3.755 12.597 27.355 1.00 81.62 99 GLY A O 1
ATOM 764 N N . LYS A 1 100 ? -3.593 14.255 25.840 1.00 84.06 100 LYS A N 1
ATOM 765 C CA . LYS A 1 100 ? -5.041 14.500 25.701 1.00 84.06 100 LYS A CA 1
ATOM 766 C C . LYS A 1 100 ? -5.693 13.725 24.551 1.00 84.06 100 LYS A C 1
ATOM 768 O O . LYS A 1 100 ? -6.911 13.763 24.411 1.00 84.06 100 LYS A O 1
ATOM 773 N N . ASP A 1 101 ? -4.890 13.074 23.711 1.00 83.12 101 ASP A N 1
ATOM 774 C CA . ASP A 1 101 ? -5.382 12.431 22.499 1.00 83.12 101 ASP A CA 1
ATOM 775 C C . ASP A 1 101 ? -5.652 10.955 22.766 1.00 83.12 101 ASP A C 1
ATOM 777 O O . ASP A 1 101 ? -4.789 10.232 23.270 1.00 83.12 101 ASP A O 1
ATOM 781 N N . ARG A 1 102 ? -6.846 10.502 22.390 1.00 86.31 102 ARG A N 1
ATOM 782 C CA . ARG A 1 102 ? -7.163 9.083 22.284 1.00 86.31 102 ARG A CA 1
ATOM 783 C C . ARG A 1 102 ? -6.832 8.620 20.872 1.00 86.31 102 ARG A C 1
ATOM 785 O O . ARG A 1 102 ? -7.313 9.206 19.900 1.00 86.31 102 ARG A O 1
ATOM 792 N N . LEU A 1 103 ? -5.983 7.605 20.788 1.00 86.19 103 LEU A N 1
ATOM 793 C CA . LEU A 1 103 ? -5.470 7.062 19.541 1.00 86.19 103 LEU A CA 1
ATOM 794 C C . LEU A 1 103 ? -5.917 5.613 19.376 1.00 86.19 103 LEU A C 1
ATOM 796 O O . LEU A 1 103 ? -5.914 4.846 20.339 1.00 86.19 103 LEU A O 1
ATOM 800 N N . ILE A 1 104 ? -6.270 5.260 18.148 1.00 89.06 104 ILE A N 1
ATOM 801 C CA . ILE A 1 104 ? -6.553 3.896 17.711 1.00 89.06 104 ILE A CA 1
ATOM 802 C C . ILE A 1 104 ? -5.341 3.409 16.924 1.00 89.06 104 ILE A C 1
ATOM 804 O O . ILE A 1 104 ? -4.827 4.129 16.067 1.00 89.06 104 ILE A O 1
ATOM 808 N N . PHE A 1 105 ? -4.912 2.187 17.196 1.00 88.81 105 PHE A N 1
ATOM 809 C CA . PHE A 1 105 ? -3.826 1.512 16.505 1.00 88.81 105 PHE A CA 1
ATOM 810 C C . PHE A 1 105 ? -4.392 0.280 15.807 1.00 88.81 105 PHE A C 1
ATOM 812 O O . PHE A 1 105 ? -4.931 -0.600 16.476 1.00 88.81 105 PHE A O 1
ATOM 819 N N . ILE A 1 106 ? -4.268 0.220 14.480 1.00 89.94 106 ILE A N 1
ATOM 820 C CA . ILE A 1 106 ? -4.672 -0.948 13.690 1.00 89.94 106 ILE A CA 1
ATOM 821 C C . ILE A 1 106 ? -3.430 -1.619 13.121 1.00 89.94 106 ILE A C 1
ATOM 823 O O . ILE A 1 106 ? -2.717 -1.008 12.323 1.00 89.94 106 ILE A O 1
ATOM 827 N N . GLY A 1 107 ? -3.171 -2.857 13.537 1.00 87.50 107 GLY A N 1
ATOM 828 C CA . GLY A 1 107 ? -2.053 -3.672 13.072 1.00 87.50 107 GLY A CA 1
ATOM 829 C C . GLY A 1 107 ? -2.415 -4.460 11.819 1.00 87.50 107 GLY A C 1
ATOM 830 O O . GLY A 1 107 ? -3.387 -5.202 11.826 1.00 87.50 107 GLY A O 1
ATOM 831 N N . SER A 1 108 ? -1.627 -4.290 10.760 1.00 87.62 108 SER A N 1
ATOM 832 C CA . SER A 1 108 ? -1.708 -5.021 9.495 1.00 87.62 108 SER A CA 1
ATOM 833 C C . SER A 1 108 ? -0.566 -6.038 9.412 1.00 87.62 108 SER A C 1
ATOM 835 O O . SER A 1 108 ? 0.571 -5.647 9.131 1.00 87.62 108 SER A O 1
ATOM 837 N N . GLU A 1 109 ? -0.839 -7.320 9.671 1.00 83.38 109 GLU A N 1
ATOM 838 C CA . GLU A 1 109 ? 0.185 -8.363 9.880 1.00 83.38 109 GLU A CA 1
ATOM 839 C C . GLU A 1 109 ? 1.113 -8.503 8.671 1.00 83.38 109 GLU A C 1
ATOM 841 O O . GLU A 1 109 ? 2.324 -8.262 8.740 1.00 83.38 109 GLU A O 1
ATOM 846 N N . ARG A 1 110 ? 0.529 -8.870 7.524 1.00 86.25 110 ARG A N 1
ATOM 847 C CA . ARG A 1 110 ? 1.282 -9.198 6.305 1.00 86.25 110 ARG A CA 1
ATOM 848 C C . ARG A 1 110 ? 1.826 -7.978 5.603 1.00 86.25 110 ARG A C 1
ATOM 850 O O . ARG A 1 110 ? 2.828 -8.100 4.907 1.00 86.25 110 ARG A O 1
ATOM 857 N N . SER A 1 111 ? 1.197 -6.825 5.812 1.00 87.25 111 SER A N 1
ATOM 858 C CA . SER A 1 111 ? 1.751 -5.551 5.358 1.00 87.25 111 SER A CA 1
ATOM 859 C C . SER A 1 111 ? 2.889 -5.072 6.262 1.00 87.25 111 SER A C 1
ATOM 861 O O . SER A 1 111 ? 3.703 -4.246 5.859 1.00 87.25 111 SER A O 1
ATOM 863 N N . SER A 1 112 ? 2.981 -5.593 7.489 1.00 82.06 112 SER A N 1
ATOM 864 C CA . SER A 1 112 ? 3.909 -5.114 8.514 1.00 82.06 112 SER A CA 1
ATOM 865 C C . SER A 1 112 ? 3.749 -3.621 8.823 1.00 82.06 112 SER A C 1
ATOM 867 O O . SER A 1 112 ? 4.734 -2.894 8.951 1.00 82.06 112 SER A O 1
ATOM 869 N N . LEU A 1 113 ? 2.497 -3.163 8.940 1.00 82.81 113 LEU A N 1
ATOM 870 C CA . LEU A 1 113 ? 2.142 -1.759 9.177 1.00 82.81 113 LEU A CA 1
ATOM 871 C C . LEU A 1 113 ? 1.226 -1.589 10.395 1.00 82.81 113 LEU A C 1
ATOM 873 O O . LEU A 1 113 ? 0.278 -2.348 10.549 1.00 82.81 113 LEU A O 1
ATOM 877 N N . VAL A 1 114 ? 1.436 -0.543 11.206 1.00 83.38 114 VAL A N 1
ATOM 878 C CA . VAL A 1 114 ? 0.431 -0.049 12.156 1.00 83.38 114 VAL A CA 1
ATOM 879 C C . VAL A 1 114 ? -0.077 1.294 11.647 1.00 83.38 114 VAL A C 1
ATOM 881 O O . VAL A 1 114 ? 0.678 2.249 11.475 1.00 83.38 114 VAL A O 1
ATOM 884 N N . SER A 1 115 ? -1.379 1.406 11.430 1.00 82.88 115 SER A N 1
ATOM 885 C CA . SER A 1 115 ? -1.994 2.711 11.181 1.00 82.88 115 SER A CA 1
ATOM 886 C C . SER A 1 115 ? -2.458 3.321 12.502 1.00 82.88 115 SER A C 1
ATOM 888 O O . SER A 1 115 ? -2.980 2.617 13.370 1.00 82.88 115 SER A O 1
ATOM 890 N N . VAL A 1 116 ? -2.226 4.624 12.674 1.00 84.81 116 VAL A N 1
ATOM 891 C CA . VAL A 1 116 ? -2.562 5.355 13.901 1.00 84.81 116 VAL A CA 1
ATOM 892 C C . VAL A 1 116 ? -3.640 6.379 13.584 1.00 84.81 116 VAL A C 1
ATOM 894 O O . VAL A 1 116 ? -3.492 7.186 12.677 1.00 84.81 116 VAL A O 1
ATOM 897 N N . TRP A 1 117 ? -4.724 6.387 14.348 1.00 85.62 117 TRP A N 1
ATOM 898 C CA . TRP A 1 117 ? -5.884 7.234 14.076 1.00 85.62 117 TRP A CA 1
ATOM 899 C C . TRP A 1 117 ? -6.268 8.033 15.308 1.00 85.62 117 TRP A C 1
ATOM 901 O O . TRP A 1 117 ? -6.192 7.522 16.423 1.00 85.62 117 TRP A O 1
ATOM 911 N N . GLN A 1 118 ? -6.706 9.276 15.120 1.00 82.12 118 GLN A N 1
ATOM 912 C CA . GLN A 1 118 ? -7.186 10.127 16.204 1.00 82.12 118 GLN A CA 1
ATOM 913 C C . GLN A 1 118 ? -8.706 10.294 16.128 1.00 82.12 118 GLN A C 1
ATOM 915 O O . GLN A 1 118 ? -9.261 10.560 15.065 1.00 82.12 118 GLN A O 1
ATOM 920 N N . THR A 1 119 ? -9.386 10.199 17.271 1.00 68.69 119 THR A N 1
ATOM 921 C CA . THR A 1 119 ? -10.860 10.185 17.353 1.00 68.69 119 THR A CA 1
ATOM 922 C C . THR A 1 119 ? -11.511 11.569 17.549 1.00 68.69 119 THR A C 1
ATOM 924 O O . THR A 1 119 ? -12.558 11.666 18.187 1.00 68.69 119 THR A O 1
ATOM 927 N N . GLY A 1 120 ? -10.874 12.648 17.067 1.00 62.53 120 GLY A N 1
ATOM 928 C CA . GLY A 1 120 ? -11.411 14.029 17.039 1.00 62.53 120 GLY A CA 1
ATOM 929 C C . GLY A 1 120 ? -12.214 14.328 15.755 1.00 62.53 120 GLY A C 1
ATOM 930 O O . GLY A 1 120 ? -12.640 13.372 15.111 1.00 62.53 120 GLY A O 1
ATOM 931 N N . PRO A 1 121 ? -12.422 15.599 15.319 1.00 43.19 121 PRO A N 1
ATOM 932 C CA . PRO A 1 121 ? -12.826 15.854 13.930 1.00 43.19 121 PRO A CA 1
ATOM 933 C C . PRO A 1 121 ? -11.805 15.150 13.033 1.00 43.19 121 PRO A C 1
ATOM 935 O O . PRO A 1 121 ? -10.623 15.476 13.095 1.00 43.19 121 PRO A O 1
ATOM 938 N N . TRP A 1 122 ? -12.255 14.106 12.336 1.00 44.12 122 TRP A N 1
ATOM 939 C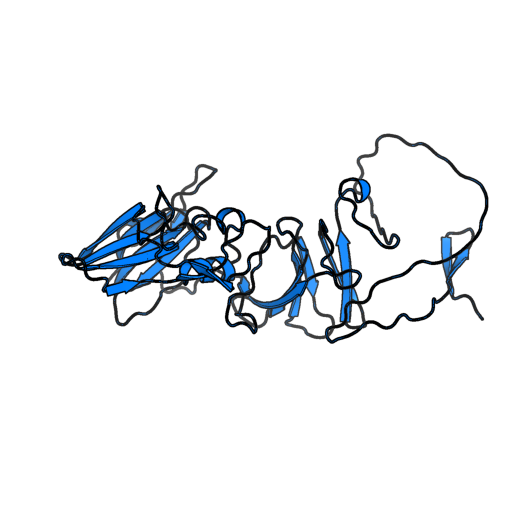 CA . TRP A 1 122 ? -11.420 13.005 11.856 1.00 44.12 122 TRP A CA 1
ATOM 940 C C . TRP A 1 122 ? -10.169 13.496 11.122 1.00 44.12 122 TRP A C 1
ATOM 942 O O . TRP A 1 122 ? -10.239 13.993 10.001 1.00 44.12 122 TRP A O 1
ATOM 952 N N . GLN A 1 123 ? -9.019 13.358 11.778 1.00 40.06 123 GLN A N 1
ATOM 953 C CA . GLN A 1 123 ? -7.701 13.580 11.199 1.00 40.06 123 GLN A CA 1
ATOM 954 C C . GLN A 1 123 ? -6.968 12.244 11.300 1.00 40.06 123 GLN A C 1
ATOM 956 O O . GLN A 1 123 ? -6.689 11.756 12.396 1.00 40.06 123 GLN A O 1
ATOM 961 N N . SER A 1 124 ? -6.723 11.606 10.156 1.00 41.94 124 SER A N 1
ATOM 962 C CA . SER A 1 124 ? -5.875 10.418 10.083 1.00 41.94 124 SER A CA 1
ATOM 963 C C . SER A 1 124 ? -4.460 10.816 10.500 1.00 41.94 124 SER A C 1
ATOM 965 O O . SER A 1 124 ? -3.873 11.720 9.898 1.00 41.94 124 SER A O 1
ATOM 967 N N . ALA A 1 125 ? -3.921 10.175 11.536 1.00 40.75 125 ALA A N 1
ATOM 968 C CA . ALA A 1 125 ? -2.512 10.313 11.867 1.00 40.75 125 ALA A CA 1
ATOM 969 C C . ALA A 1 125 ? -1.696 9.329 11.010 1.00 40.75 125 ALA A C 1
ATOM 971 O O . ALA A 1 125 ? -2.214 8.355 10.468 1.00 40.75 125 ALA A O 1
ATOM 972 N N . ALA A 1 126 ? -0.424 9.660 10.810 1.00 42.84 126 ALA A N 1
ATOM 973 C CA . ALA A 1 126 ? 0.457 9.013 9.844 1.00 42.84 126 ALA A CA 1
ATOM 974 C C . ALA A 1 126 ? 0.561 7.481 10.024 1.00 42.84 126 ALA A C 1
ATOM 976 O O . ALA A 1 126 ? 0.505 6.993 11.160 1.00 42.84 126 ALA A O 1
ATOM 977 N N . PRO A 1 127 ? 0.792 6.717 8.940 1.00 47.19 127 PRO A N 1
ATOM 978 C CA . PRO A 1 127 ? 1.164 5.311 9.056 1.00 47.19 127 PRO A CA 1
ATOM 979 C C . PRO A 1 127 ? 2.474 5.181 9.848 1.00 47.19 127 PRO A C 1
ATOM 981 O O . PRO A 1 127 ? 3.478 5.823 9.538 1.00 47.19 127 PRO A O 1
ATOM 984 N N . GLN A 1 128 ? 2.488 4.335 10.874 1.00 49.31 128 GLN A N 1
ATOM 985 C CA . GLN A 1 128 ? 3.710 3.913 11.555 1.00 49.31 128 GLN A CA 1
ATOM 986 C C . GLN A 1 128 ? 3.939 2.430 11.249 1.00 49.31 128 GLN A C 1
ATOM 988 O O . GLN A 1 128 ? 3.294 1.555 11.807 1.00 49.31 128 GLN A O 1
ATOM 993 N N . SER A 1 129 ? 4.856 2.136 10.325 1.00 42.66 129 SER A N 1
ATOM 994 C CA . SER A 1 129 ? 5.172 0.777 9.860 1.00 42.66 129 SER A CA 1
ATOM 995 C C . SER A 1 129 ? 5.580 -0.165 10.991 1.00 42.66 129 SER A C 1
ATOM 997 O O . SER A 1 129 ? 6.751 -0.138 11.366 1.00 42.66 129 SER A O 1
ATOM 999 N N . LEU A 1 130 ? 4.673 -1.009 11.497 1.00 49.94 130 LEU A N 1
ATOM 1000 C CA . LEU A 1 130 ? 4.937 -1.940 12.587 1.00 49.94 130 LEU A CA 1
ATOM 1001 C C . LEU A 1 130 ? 3.963 -3.121 12.648 1.00 49.94 130 LEU A C 1
ATOM 1003 O O . LEU A 1 130 ? 2.819 -3.003 12.245 1.00 49.94 130 LEU A O 1
ATOM 1007 N N . VAL A 1 131 ? 4.385 -4.257 13.197 1.00 40.41 131 VAL A N 1
ATOM 1008 C CA . VAL A 1 131 ? 3.491 -5.395 13.473 1.00 40.41 131 VAL A CA 1
ATOM 1009 C C . VAL A 1 131 ? 3.065 -5.357 14.945 1.00 40.41 131 VAL A C 1
ATOM 1011 O O . VAL A 1 131 ? 3.891 -5.081 15.815 1.00 40.41 131 VAL A O 1
ATOM 1014 N N . GLY A 1 132 ? 1.775 -5.593 15.210 1.00 47.31 132 GLY A N 1
ATOM 1015 C CA . GLY A 1 132 ? 1.204 -5.850 16.541 1.00 47.31 132 GLY A CA 1
ATOM 1016 C C . GLY A 1 132 ? 1.489 -4.788 17.617 1.00 47.31 132 GLY A C 1
ATOM 1017 O O . GLY A 1 132 ? 2.425 -4.961 18.404 1.00 47.31 132 GLY A O 1
ATOM 1018 N N . PRO A 1 133 ? 0.698 -3.702 17.702 1.00 52.00 133 PRO A N 1
ATOM 1019 C CA . PRO A 1 133 ? 0.899 -2.666 18.704 1.00 52.00 133 PRO A CA 1
ATOM 1020 C C . PRO A 1 133 ? 0.335 -3.070 20.071 1.00 52.00 133 PRO A C 1
ATOM 1022 O O . PRO A 1 133 ? -0.804 -3.509 20.188 1.00 52.00 133 PRO A O 1
ATOM 1025 N N . ARG A 1 134 ? 1.102 -2.804 21.130 1.00 51.16 134 ARG A N 1
ATOM 1026 C CA . ARG A 1 134 ? 0.592 -2.645 22.492 1.00 51.16 134 ARG A CA 1
ATOM 1027 C C . ARG A 1 134 ? 1.015 -1.275 23.032 1.00 51.16 134 ARG A C 1
ATOM 1029 O O . ARG A 1 134 ? 2.214 -1.048 23.230 1.00 51.16 134 ARG A O 1
ATOM 1036 N N . PRO A 1 135 ? 0.088 -0.331 23.252 1.00 52.22 135 PRO A N 1
ATOM 1037 C CA . PRO A 1 135 ? 0.387 0.953 23.831 1.00 52.22 135 PRO A CA 1
ATOM 1038 C C . PRO A 1 135 ? 0.737 0.754 25.301 1.00 52.22 135 PRO A C 1
ATOM 1040 O O . PRO A 1 135 ? 0.110 0.011 26.054 1.00 52.22 135 PRO A O 1
ATOM 1043 N N . LEU A 1 136 ? 1.774 1.460 25.701 1.00 51.62 136 LEU A N 1
ATOM 1044 C CA . LEU A 1 136 ? 2.102 1.771 27.073 1.00 51.62 136 LEU A CA 1
ATOM 1045 C C . LEU A 1 136 ? 1.886 3.280 27.240 1.00 51.62 136 LEU A C 1
ATOM 1047 O O . LEU A 1 136 ? 2.028 4.034 26.273 1.00 51.62 136 LEU A O 1
ATOM 1051 N N . PRO A 1 137 ? 1.592 3.775 28.449 1.00 51.31 137 PRO A N 1
ATOM 1052 C CA . PRO A 1 137 ? 1.600 5.210 28.694 1.00 51.31 137 PRO A CA 1
ATOM 1053 C C . PRO A 1 137 ? 2.918 5.811 28.169 1.00 51.31 137 PRO A C 1
ATOM 1055 O O . PRO A 1 137 ? 3.996 5.415 28.604 1.00 51.31 137 PRO A O 1
ATOM 1058 N N . GLN A 1 138 ? 2.825 6.729 27.199 1.00 49.72 138 GLN A N 1
ATOM 1059 C CA . GLN A 1 138 ? 3.939 7.397 26.492 1.00 49.72 138 GLN A CA 1
ATOM 1060 C C . GLN A 1 138 ? 4.707 6.593 25.416 1.00 49.72 138 GLN A C 1
ATOM 1062 O O . GLN A 1 138 ? 5.536 7.191 24.724 1.00 49.72 138 GLN A 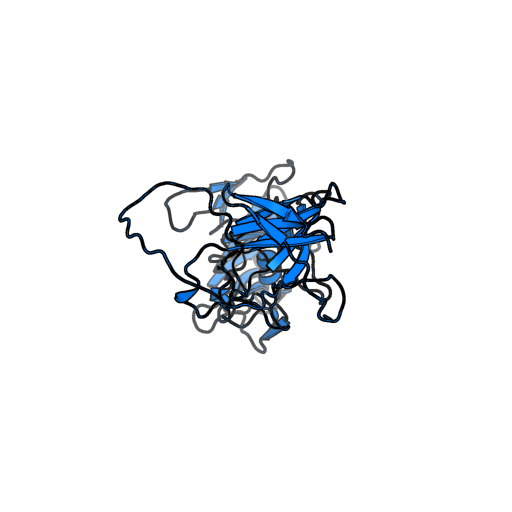O 1
ATOM 1067 N N . ARG A 1 139 ? 4.460 5.291 25.211 1.00 44.34 139 ARG A N 1
ATOM 1068 C CA . ARG A 1 139 ? 5.180 4.469 24.208 1.00 44.34 139 ARG A CA 1
ATOM 1069 C C . ARG A 1 139 ? 4.247 3.516 23.463 1.00 44.34 139 ARG A C 1
ATOM 1071 O O . ARG A 1 139 ? 3.278 3.047 24.031 1.00 44.34 139 ARG A O 1
ATOM 1078 N N . ALA A 1 140 ? 4.560 3.159 22.226 1.00 50.53 140 ALA A N 1
ATOM 1079 C CA . ALA A 1 140 ? 3.951 2.003 21.569 1.00 50.53 140 ALA A CA 1
ATOM 1080 C C . ALA A 1 140 ? 5.002 0.894 21.466 1.00 50.53 140 ALA A C 1
ATOM 1082 O O . ALA A 1 140 ? 6.120 1.139 21.013 1.00 50.53 140 ALA A O 1
ATOM 1083 N N . VAL A 1 141 ? 4.673 -0.310 21.929 1.00 44.69 141 VAL A N 1
ATOM 1084 C CA . VAL A 1 141 ? 5.495 -1.503 21.707 1.00 44.69 141 VAL A CA 1
ATOM 1085 C C . VAL A 1 141 ? 4.951 -2.202 20.474 1.00 44.69 141 VAL A C 1
ATOM 1087 O O . VAL A 1 141 ? 3.775 -2.536 20.447 1.00 44.69 141 VAL A O 1
ATOM 1090 N N . ALA A 1 142 ? 5.794 -2.429 19.478 1.00 51.53 142 ALA A N 1
ATOM 1091 C CA . ALA A 1 142 ? 5.504 -3.308 18.359 1.00 51.53 142 ALA A CA 1
ATOM 1092 C C . ALA A 1 142 ? 6.329 -4.586 18.492 1.00 51.53 142 ALA A C 1
ATOM 1094 O O . ALA A 1 142 ? 7.542 -4.540 18.733 1.00 51.53 142 ALA A O 1
ATOM 1095 N N . GLN A 1 143 ? 5.666 -5.728 18.360 1.00 43.06 143 GLN A N 1
ATOM 1096 C CA . GLN A 1 143 ? 6.316 -7.034 18.370 1.00 43.06 143 GLN A CA 1
ATOM 1097 C C . GLN A 1 143 ? 6.582 -7.474 16.920 1.00 43.06 143 GLN A C 1
ATOM 1099 O O . GLN A 1 143 ? 5.666 -7.457 16.107 1.00 43.06 143 GLN A O 1
ATOM 1104 N N . PRO A 1 144 ? 7.811 -7.850 16.541 1.00 42.38 144 PRO A N 1
ATOM 1105 C CA . PRO A 1 144 ? 8.123 -8.282 15.192 1.00 42.38 144 PRO A CA 1
ATOM 1106 C C . PRO A 1 144 ? 7.779 -9.753 14.948 1.00 42.38 144 PRO A C 1
ATOM 1108 O O . PRO A 1 144 ? 7.820 -10.601 15.841 1.00 42.38 144 PRO A O 1
ATOM 1111 N N . THR A 1 145 ? 7.541 -10.033 13.668 1.00 50.66 145 THR A N 1
ATOM 1112 C CA . THR A 1 145 ? 7.455 -11.352 13.036 1.00 50.66 145 THR A CA 1
ATOM 1113 C C . THR A 1 145 ? 8.834 -11.868 12.577 1.00 50.66 145 THR A C 1
ATOM 1115 O O . THR A 1 145 ? 9.801 -11.123 12.419 1.00 50.66 145 THR A O 1
ATOM 1118 N N . VAL A 1 146 ? 8.910 -13.187 12.342 1.00 44.34 146 VAL A N 1
ATOM 1119 C CA . VAL A 1 146 ? 9.967 -13.991 11.670 1.00 44.34 146 VAL A CA 1
ATOM 1120 C C . VAL A 1 146 ? 11.376 -14.014 12.306 1.00 44.34 146 VAL A C 1
ATOM 1122 O O . VAL A 1 146 ? 12.105 -14.989 12.114 1.00 44.34 146 VAL A O 1
ATOM 1125 N N . ARG A 1 147 ? 11.769 -13.040 13.135 1.00 41.75 147 ARG A N 1
ATOM 1126 C CA . ARG A 1 147 ? 12.951 -13.108 14.025 1.00 41.75 147 ARG A CA 1
ATOM 1127 C C . ARG A 1 147 ? 12.628 -12.431 15.367 1.00 41.75 147 ARG A C 1
ATOM 1129 O O . ARG A 1 147 ? 11.948 -11.410 15.346 1.00 41.75 147 ARG A O 1
ATOM 1136 N N . PRO A 1 148 ? 13.100 -12.934 16.525 1.00 46.69 148 PRO A N 1
ATOM 1137 C CA . PRO A 1 148 ? 12.767 -12.332 17.812 1.00 46.69 148 PRO A CA 1
ATOM 1138 C C . PRO A 1 148 ? 13.452 -10.966 17.950 1.00 46.69 148 PRO A C 1
ATOM 1140 O O . PRO A 1 148 ? 14.670 -10.874 18.091 1.00 46.69 148 PRO A O 1
ATOM 1143 N N . GLY A 1 149 ? 12.659 -9.904 17.904 1.00 51.84 149 GLY A N 1
ATOM 1144 C CA . GLY A 1 149 ? 13.042 -8.543 18.275 1.00 51.84 149 GLY A CA 1
ATOM 1145 C C . GLY A 1 149 ? 11.907 -7.903 19.069 1.00 51.84 149 GLY A C 1
ATOM 1146 O O . GLY A 1 149 ? 10.875 -8.526 19.265 1.00 51.84 149 GLY A O 1
ATOM 1147 N N . VAL A 1 150 ? 12.068 -6.673 19.537 1.00 62.19 150 VAL A N 1
ATOM 1148 C CA . VAL A 1 150 ? 10.968 -5.833 20.035 1.00 62.19 150 VAL A CA 1
ATOM 1149 C C . VAL A 1 150 ? 11.300 -4.423 19.591 1.00 62.19 150 VAL A C 1
ATOM 1151 O O . VAL A 1 150 ? 12.410 -3.952 19.848 1.00 62.19 150 VAL A O 1
ATOM 1154 N N . SER A 1 151 ? 10.359 -3.750 18.938 1.00 64.12 151 SER A N 1
ATOM 1155 C CA . SER A 1 151 ? 10.549 -2.376 18.488 1.00 64.12 151 SER A CA 1
ATOM 1156 C C . SER A 1 151 ? 9.704 -1.447 19.361 1.00 64.12 151 SER A C 1
ATOM 1158 O O . SER A 1 151 ? 8.505 -1.652 19.530 1.00 64.12 151 SER A O 1
ATOM 1160 N N . ILE A 1 152 ? 10.329 -0.433 19.962 1.00 66.00 152 ILE A N 1
ATOM 1161 C CA . ILE A 1 152 ? 9.667 0.515 20.871 1.00 66.00 152 ILE A CA 1
ATOM 1162 C C . ILE A 1 152 ? 9.641 1.890 20.215 1.00 66.00 152 ILE A C 1
ATOM 1164 O O . ILE A 1 152 ? 10.680 2.409 19.812 1.00 66.00 152 ILE A O 1
ATOM 1168 N N . TYR A 1 153 ? 8.460 2.497 20.176 1.00 69.06 153 TYR A N 1
ATOM 1169 C CA . TYR A 1 153 ? 8.214 3.789 19.547 1.00 69.06 153 TYR A CA 1
ATOM 1170 C C . TYR A 1 153 ? 7.774 4.792 20.592 1.00 69.06 153 TYR A C 1
ATOM 1172 O O . TYR A 1 153 ? 7.032 4.473 21.524 1.00 69.06 153 TYR A O 1
ATOM 1180 N N . ALA A 1 154 ? 8.232 6.026 20.419 1.00 71.06 154 ALA A N 1
ATOM 1181 C CA . ALA A 1 154 ? 7.846 7.155 21.242 1.00 71.06 154 ALA A CA 1
ATOM 1182 C C . ALA A 1 154 ? 7.165 8.201 20.363 1.00 71.06 154 ALA A C 1
ATOM 1184 O O . ALA A 1 154 ? 7.697 8.603 19.327 1.00 71.06 154 ALA A O 1
ATOM 1185 N N . ARG A 1 155 ? 5.998 8.677 20.802 1.00 74.50 155 ARG A N 1
ATOM 1186 C CA . ARG A 1 155 ? 5.374 9.858 20.210 1.00 74.50 155 ARG A CA 1
ATOM 1187 C C . ARG A 1 155 ? 6.166 11.081 20.663 1.00 74.50 155 ARG A C 1
ATOM 1189 O O . ARG A 1 155 ? 6.252 11.351 21.858 1.00 74.50 155 ARG A O 1
ATOM 1196 N N . THR A 1 156 ? 6.739 11.814 19.716 1.00 74.94 156 THR A N 1
ATOM 1197 C CA . THR A 1 156 ? 7.507 13.036 19.989 1.00 74.94 156 THR A CA 1
ATOM 1198 C C . THR A 1 156 ? 7.057 14.159 19.057 1.00 74.94 156 THR A C 1
ATOM 1200 O O . THR A 1 156 ? 6.280 13.926 18.135 1.00 74.94 156 THR A O 1
ATOM 1203 N N . ALA A 1 157 ? 7.534 15.381 19.301 1.00 77.69 157 ALA A N 1
ATOM 1204 C CA . ALA A 1 157 ? 7.313 16.518 18.406 1.00 77.69 157 ALA A CA 1
ATOM 1205 C C . ALA A 1 157 ? 8.256 16.523 17.183 1.00 77.69 157 ALA A C 1
ATOM 1207 O O . ALA A 1 157 ? 8.170 17.426 16.353 1.00 77.69 157 ALA A O 1
ATOM 1208 N N . ALA A 1 158 ? 9.182 15.562 17.083 1.00 77.00 158 ALA A N 1
ATOM 1209 C CA . ALA A 1 158 ? 10.090 15.467 15.948 1.00 77.00 158 ALA A CA 1
ATOM 1210 C C . ALA A 1 158 ? 9.340 15.035 14.679 1.00 77.00 158 ALA A C 1
ATOM 1212 O O . ALA A 1 158 ? 8.367 14.282 14.743 1.00 77.00 158 ALA A O 1
ATOM 1213 N N . GLN A 1 159 ? 9.825 15.495 13.525 1.00 74.62 159 GLN A N 1
ATOM 1214 C CA . GLN A 1 159 ? 9.301 15.060 12.233 1.00 74.62 159 GLN A CA 1
ATOM 1215 C C . GLN A 1 159 ? 9.534 13.551 12.043 1.00 74.62 159 GLN A C 1
ATOM 1217 O O . GLN A 1 159 ? 10.620 13.065 12.383 1.00 74.62 159 GLN A O 1
ATOM 1222 N N . PRO A 1 160 ? 8.555 12.799 11.506 1.00 73.06 160 PRO A N 1
ATOM 1223 C CA . PRO A 1 160 ? 8.751 11.395 11.171 1.00 73.06 160 PRO A CA 1
ATOM 1224 C C . PRO A 1 160 ? 9.911 11.217 10.185 1.00 73.06 160 PRO A C 1
ATOM 1226 O O . PRO A 1 160 ? 10.024 11.947 9.205 1.00 73.06 160 PRO A O 1
ATOM 1229 N N . VAL A 1 161 ? 10.767 10.226 10.442 1.00 74.88 161 VAL A N 1
ATOM 1230 C CA . VAL A 1 161 ? 11.879 9.844 9.544 1.00 74.88 161 VAL A CA 1
ATOM 1231 C C . VAL A 1 161 ? 11.493 8.745 8.546 1.00 74.88 161 VAL A C 1
ATOM 1233 O O . VAL A 1 161 ? 12.269 8.412 7.657 1.00 74.88 161 VAL A O 1
ATOM 1236 N N . TYR A 1 162 ? 10.303 8.171 8.712 1.00 74.88 162 TYR A N 1
ATOM 1237 C CA . TYR A 1 162 ? 9.687 7.199 7.818 1.00 74.88 162 TYR A CA 1
ATOM 1238 C C . TYR A 1 162 ? 8.272 7.691 7.477 1.00 74.88 162 TYR A C 1
ATOM 1240 O O . TYR A 1 162 ? 7.611 8.235 8.371 1.00 74.88 162 TYR A O 1
ATOM 1248 N N . PRO A 1 163 ? 7.781 7.456 6.247 1.00 81.25 163 PRO A N 1
ATOM 1249 C CA . PRO A 1 163 ? 8.471 6.815 5.117 1.00 81.25 163 PRO A CA 1
ATOM 1250 C C . PRO A 1 163 ? 9.538 7.706 4.470 1.00 81.25 163 PRO A C 1
ATOM 1252 O O . PRO A 1 163 ? 9.555 8.916 4.669 1.00 81.25 163 PRO A O 1
ATOM 1255 N N . THR A 1 164 ? 10.448 7.097 3.705 1.00 87.69 164 THR A N 1
ATOM 1256 C CA . THR A 1 164 ? 11.462 7.806 2.894 1.00 87.69 164 THR A CA 1
ATOM 1257 C C . THR A 1 164 ? 11.122 7.819 1.400 1.00 87.69 164 THR A C 1
ATOM 1259 O O . THR A 1 164 ? 11.603 8.686 0.671 1.00 87.69 164 THR A O 1
ATOM 1262 N N . LEU A 1 165 ? 10.261 6.896 0.961 1.00 92.75 165 LEU A N 1
ATOM 1263 C CA . LEU A 1 165 ? 9.686 6.796 -0.378 1.00 92.75 165 LEU A CA 1
ATOM 1264 C C . LEU A 1 165 ? 8.212 6.397 -0.244 1.00 92.75 165 LEU A C 1
ATOM 1266 O O . LEU A 1 165 ? 7.877 5.555 0.588 1.00 92.75 165 LEU A O 1
ATOM 1270 N N . MET A 1 166 ? 7.347 7.005 -1.047 1.00 95.44 166 MET A N 1
ATOM 1271 C CA . MET A 1 166 ? 5.930 6.656 -1.184 1.00 95.44 166 MET A CA 1
ATOM 1272 C C . MET A 1 166 ? 5.515 6.722 -2.650 1.00 95.44 166 MET A C 1
ATOM 1274 O O . MET A 1 166 ? 6.303 7.160 -3.481 1.00 95.44 166 MET A O 1
ATOM 1278 N N . SER A 1 167 ? 4.280 6.349 -2.982 1.00 97.38 167 SER A N 1
ATOM 1279 C CA . SER A 1 167 ? 3.700 6.613 -4.299 1.00 97.38 167 SER A CA 1
ATOM 1280 C C . SER A 1 167 ? 2.544 7.604 -4.271 1.00 97.38 167 SER A C 1
ATOM 1282 O O . SER A 1 167 ? 1.710 7.617 -3.357 1.00 97.38 167 SER A O 1
ATOM 1284 N N . SER A 1 168 ? 2.435 8.378 -5.348 1.00 97.19 168 SER A N 1
ATOM 1285 C CA . SER A 1 168 ? 1.233 9.142 -5.641 1.00 97.19 168 SER A CA 1
ATOM 1286 C C . SER A 1 168 ? 0.117 8.219 -6.127 1.00 97.19 168 SER A C 1
ATOM 1288 O O . SER A 1 168 ? 0.306 7.014 -6.340 1.00 97.19 168 SER A O 1
ATOM 1290 N N . ASP A 1 169 ? -1.062 8.802 -6.322 1.00 96.38 169 ASP A N 1
ATOM 1291 C CA . ASP A 1 169 ? -2.081 8.166 -7.144 1.00 96.38 169 ASP A CA 1
ATOM 1292 C C . ASP A 1 169 ? -1.703 8.223 -8.615 1.00 96.38 169 ASP A C 1
ATOM 1294 O O . ASP A 1 169 ? -1.070 9.167 -9.094 1.00 96.38 169 ASP A O 1
ATOM 1298 N N . SER A 1 170 ? -2.095 7.169 -9.315 1.00 93.00 170 SER A N 1
ATOM 1299 C CA . SER A 1 170 ? -2.088 7.095 -10.765 1.00 93.00 170 SER A CA 1
ATOM 1300 C C . SER A 1 170 ? -3.215 7.949 -11.351 1.00 93.00 170 SER A C 1
ATOM 1302 O O . SER A 1 170 ? -4.121 8.409 -10.652 1.00 93.00 170 SER A O 1
ATOM 1304 N N . ALA A 1 171 ? -3.222 8.096 -12.676 1.00 89.50 171 ALA A N 1
ATOM 1305 C CA . ALA A 1 171 ? -4.301 8.781 -13.385 1.00 89.50 171 ALA A CA 1
ATOM 1306 C C . ALA A 1 171 ? -5.690 8.135 -13.183 1.00 89.50 171 ALA A C 1
ATOM 1308 O O . ALA A 1 171 ? -6.698 8.798 -13.416 1.00 89.50 171 ALA A O 1
ATOM 1309 N N . SER A 1 172 ? -5.766 6.868 -12.751 1.00 87.75 172 SER A N 1
ATOM 1310 C CA . SER A 1 172 ? -7.034 6.206 -12.415 1.00 87.75 172 SER A CA 1
ATOM 1311 C C . SER A 1 172 ? -7.535 6.501 -10.998 1.00 87.75 172 SER A C 1
ATOM 1313 O O . SER A 1 172 ? -8.575 5.972 -10.622 1.00 87.75 172 SER A O 1
ATOM 1315 N N . GLY A 1 173 ? -6.832 7.334 -10.222 1.00 93.81 173 GLY A N 1
ATOM 1316 C CA . GLY A 1 173 ? -7.251 7.750 -8.879 1.00 93.81 173 GLY A CA 1
ATOM 1317 C C . GLY A 1 173 ? -6.856 6.792 -7.755 1.00 93.81 173 GLY A C 1
ATOM 1318 O O . GLY A 1 173 ? -7.297 6.973 -6.629 1.00 93.81 173 GLY A O 1
ATOM 1319 N N . THR A 1 174 ? -6.022 5.790 -8.044 1.00 96.69 174 THR A N 1
ATOM 1320 C CA . THR A 1 174 ? -5.574 4.783 -7.071 1.00 96.69 174 THR A CA 1
ATOM 1321 C C . THR A 1 174 ? -4.049 4.742 -6.973 1.00 96.69 174 THR A C 1
ATOM 1323 O O . THR A 1 174 ? -3.391 5.037 -7.981 1.00 96.69 174 THR A O 1
ATOM 1326 N N . PRO A 1 175 ? -3.465 4.325 -5.833 1.00 97.56 175 PRO A N 1
ATOM 1327 C CA . PRO A 1 175 ? -2.018 4.358 -5.630 1.00 97.56 175 PRO A CA 1
ATOM 1328 C C . PRO A 1 175 ? -1.231 3.561 -6.673 1.00 97.56 175 PRO A C 1
ATOM 1330 O O . PRO A 1 175 ? -1.629 2.458 -7.055 1.00 97.56 175 PRO A O 1
ATOM 1333 N N . ILE A 1 176 ? -0.085 4.097 -7.101 1.00 97.94 176 ILE A N 1
ATOM 1334 C CA . ILE A 1 176 ? 0.869 3.366 -7.946 1.00 97.94 176 ILE A CA 1
ATOM 1335 C C . ILE A 1 176 ? 1.589 2.327 -7.087 1.00 97.94 176 ILE A C 1
ATOM 1337 O O . ILE A 1 176 ? 2.397 2.668 -6.229 1.00 97.94 176 ILE A O 1
ATOM 1341 N N . ALA A 1 177 ? 1.340 1.045 -7.329 1.00 96.44 177 ALA A N 1
ATOM 1342 C CA . ALA A 1 177 ? 2.003 0.001 -6.564 1.00 96.44 177 ALA A CA 1
ATOM 1343 C C . ALA A 1 177 ? 3.506 -0.058 -6.843 1.00 96.44 177 ALA A C 1
ATOM 1345 O O . ALA A 1 177 ? 3.929 -0.063 -7.997 1.00 96.44 177 ALA A O 1
ATOM 1346 N N . TRP A 1 178 ? 4.317 -0.214 -5.805 1.00 96.38 178 TRP A N 1
ATOM 1347 C CA . TRP A 1 178 ? 5.765 -0.360 -5.926 1.00 96.38 178 TRP A CA 1
ATOM 1348 C C . TRP A 1 178 ? 6.320 -1.237 -4.802 1.00 96.38 178 TRP A C 1
ATOM 1350 O O . TRP A 1 178 ? 5.611 -1.600 -3.869 1.00 96.38 178 TRP A O 1
ATOM 1360 N N . GLY A 1 179 ? 7.589 -1.603 -4.930 1.00 93.38 179 GLY A N 1
ATOM 1361 C CA . GLY A 1 179 ? 8.305 -2.494 -4.024 1.00 93.38 179 GLY A CA 1
ATOM 1362 C C . GLY A 1 179 ? 9.376 -3.250 -4.802 1.00 93.38 179 GLY A C 1
ATOM 1363 O O . GLY A 1 179 ? 9.501 -3.054 -6.013 1.00 93.38 179 GLY A O 1
ATOM 1364 N N . ALA A 1 180 ? 10.160 -4.078 -4.107 1.00 92.56 180 ALA A N 1
ATOM 1365 C CA . ALA A 1 180 ? 11.219 -4.898 -4.706 1.00 92.56 180 ALA A CA 1
ATOM 1366 C C . ALA A 1 180 ? 12.065 -4.126 -5.746 1.00 92.56 180 ALA A C 1
ATOM 1368 O O . ALA A 1 180 ? 12.201 -4.545 -6.893 1.00 92.56 180 ALA A O 1
ATOM 1369 N N . ILE A 1 181 ? 12.556 -2.940 -5.368 1.00 94.69 181 ILE A N 1
ATOM 1370 C CA . ILE A 1 181 ? 13.398 -2.114 -6.241 1.00 94.69 181 ILE A CA 1
ATOM 1371 C C . ILE A 1 181 ? 14.800 -2.721 -6.277 1.00 94.69 181 ILE A C 1
ATOM 1373 O O . ILE A 1 181 ? 15.455 -2.818 -5.241 1.00 94.69 181 ILE A O 1
ATOM 1377 N N . SER A 1 182 ? 15.257 -3.080 -7.470 1.00 93.38 182 SER A N 1
ATOM 1378 C CA . SER A 1 182 ? 16.513 -3.805 -7.700 1.00 93.38 182 SER A CA 1
ATOM 1379 C C . SER A 1 182 ? 17.577 -2.963 -8.410 1.00 93.38 182 SER A C 1
ATOM 1381 O O . SER A 1 182 ? 18.772 -3.140 -8.195 1.00 93.38 182 SER A O 1
ATOM 1383 N N . GLY A 1 183 ? 17.162 -1.968 -9.197 1.00 95.06 183 GLY A N 1
ATOM 1384 C CA . GLY A 1 183 ? 18.064 -1.057 -9.900 1.00 95.06 183 GLY A CA 1
ATOM 1385 C C . GLY A 1 183 ? 17.566 0.382 -9.875 1.00 95.06 183 GLY A C 1
ATOM 1386 O O . GLY A 1 183 ? 16.363 0.628 -9.832 1.00 95.06 183 GLY A O 1
ATOM 1387 N N . LEU A 1 184 ? 18.497 1.338 -9.923 1.00 97.00 184 LEU A N 1
ATOM 1388 C CA . LEU A 1 184 ? 18.216 2.772 -9.846 1.00 97.00 184 LEU A CA 1
ATOM 1389 C C . LEU A 1 184 ? 19.194 3.562 -10.724 1.00 97.00 184 LEU A C 1
ATOM 1391 O O . LEU A 1 184 ? 20.389 3.270 -10.756 1.00 97.00 184 LEU A O 1
ATOM 1395 N N . THR A 1 185 ? 18.706 4.593 -11.408 1.00 97.69 185 THR A N 1
ATOM 1396 C CA . THR A 1 185 ? 19.531 5.529 -12.179 1.00 97.69 185 THR A CA 1
ATOM 1397 C C . THR A 1 185 ? 18.970 6.944 -12.085 1.00 97.69 185 THR A C 1
ATOM 1399 O O . THR A 1 185 ? 17.761 7.126 -11.944 1.00 97.69 185 THR A O 1
ATOM 1402 N N . ALA A 1 186 ? 19.831 7.957 -12.151 1.00 97.81 186 ALA A N 1
ATOM 1403 C CA . ALA A 1 186 ? 19.384 9.343 -12.220 1.00 97.81 186 ALA A CA 1
ATOM 1404 C C . ALA A 1 186 ? 18.863 9.676 -13.622 1.00 97.81 186 ALA A C 1
ATOM 1406 O O . ALA A 1 186 ? 19.376 9.173 -14.626 1.00 97.81 186 ALA A O 1
ATOM 1407 N N . ASP A 1 187 ? 17.861 10.547 -13.699 1.00 97.44 187 ASP A N 1
ATOM 1408 C CA . ASP A 1 187 ? 17.472 11.144 -14.968 1.00 97.44 187 ASP A CA 1
ATOM 1409 C C . ASP A 1 187 ? 18.587 12.084 -15.461 1.00 97.44 187 ASP A C 1
ATOM 1411 O O . ASP A 1 187 ? 19.133 12.897 -14.715 1.00 97.44 187 ASP A O 1
ATOM 1415 N N . ARG A 1 188 ? 18.947 11.965 -16.737 1.00 95.31 188 ARG A N 1
ATOM 1416 C CA . ARG A 1 188 ? 20.043 12.706 -17.373 1.00 95.31 188 ARG A CA 1
ATOM 1417 C C . ARG A 1 188 ? 19.707 14.168 -17.634 1.00 95.31 188 ARG A C 1
ATOM 1419 O O . ARG A 1 188 ? 20.618 14.948 -17.890 1.00 95.31 188 ARG A O 1
ATOM 1426 N N . GLN A 1 189 ? 18.425 14.523 -17.639 1.00 93.44 189 GLN A N 1
ATOM 1427 C CA . GLN A 1 189 ? 17.941 15.865 -17.962 1.00 93.44 189 GLN A CA 1
ATOM 1428 C C . GLN A 1 189 ? 17.313 16.561 -16.748 1.00 93.44 189 GLN A C 1
ATOM 1430 O O . GLN A 1 189 ? 17.234 17.788 -16.728 1.00 93.44 189 GLN A O 1
ATOM 1435 N N . ARG A 1 190 ? 16.865 15.807 -15.736 1.00 95.62 190 ARG A N 1
ATOM 1436 C CA . ARG A 1 190 ? 16.137 16.326 -14.569 1.00 95.62 190 ARG A CA 1
ATOM 1437 C C . ARG A 1 190 ? 16.822 15.929 -13.266 1.00 95.62 190 ARG A C 1
ATOM 1439 O O . ARG A 1 190 ? 16.778 14.777 -12.853 1.00 95.62 190 ARG A O 1
ATOM 1446 N N . THR A 1 191 ? 17.384 16.915 -12.570 1.00 94.75 191 THR A N 1
ATOM 1447 C CA . THR A 1 191 ? 18.203 16.719 -11.359 1.00 94.75 191 THR A CA 1
ATOM 1448 C C . THR A 1 191 ? 17.454 16.105 -10.174 1.00 94.75 191 THR A C 1
ATOM 1450 O O . THR A 1 191 ? 18.085 15.482 -9.330 1.00 94.75 191 THR A O 1
ATOM 1453 N N . ASN A 1 192 ? 16.127 16.259 -10.117 1.00 97.69 192 ASN A N 1
ATOM 1454 C CA . ASN A 1 192 ? 15.276 15.739 -9.039 1.00 97.69 192 ASN A CA 1
ATOM 1455 C C . ASN A 1 192 ? 14.446 14.527 -9.483 1.00 97.69 192 ASN A C 1
ATOM 1457 O O . ASN A 1 192 ? 13.342 14.304 -8.992 1.00 97.69 192 ASN A O 1
ATOM 1461 N N . THR A 1 193 ? 14.909 13.784 -10.489 1.00 98.31 193 THR A N 1
ATOM 1462 C CA . THR A 1 193 ? 14.228 12.569 -10.934 1.00 98.31 193 THR A CA 1
ATOM 1463 C C . THR A 1 193 ? 15.175 11.386 -10.924 1.00 98.31 193 THR A C 1
ATOM 1465 O O . THR A 1 193 ? 16.268 11.441 -11.485 1.00 98.31 193 THR A O 1
ATOM 1468 N N . LEU A 1 194 ? 14.704 10.288 -10.345 1.00 98.31 194 LEU A N 1
ATOM 1469 C CA . LEU A 1 194 ? 15.313 8.975 -10.476 1.00 98.31 194 LEU A CA 1
ATOM 1470 C C . LEU A 1 194 ? 14.376 8.042 -11.244 1.00 98.31 194 LEU A C 1
ATOM 1472 O O . LEU A 1 194 ? 13.158 8.231 -11.272 1.00 98.31 194 LEU A O 1
ATOM 1476 N N . TRP A 1 195 ? 14.961 7.016 -11.841 1.00 98.25 195 TRP A N 1
ATOM 1477 C CA . TRP A 1 195 ? 14.256 5.904 -12.455 1.00 98.25 195 TRP A CA 1
ATOM 1478 C C . TRP A 1 195 ? 14.694 4.615 -11.782 1.00 98.25 195 TRP A C 1
ATOM 1480 O O . TRP A 1 195 ? 15.891 4.340 -11.698 1.00 98.25 195 TRP A O 1
ATOM 1490 N N . ALA A 1 196 ? 13.734 3.834 -11.308 1.00 98.06 196 ALA A N 1
ATOM 1491 C CA . ALA A 1 196 ? 13.966 2.551 -10.664 1.00 98.06 196 ALA A CA 1
ATOM 1492 C C . ALA A 1 196 ? 13.394 1.410 -11.506 1.00 98.06 196 ALA A C 1
ATOM 1494 O O . ALA A 1 196 ? 12.467 1.634 -12.278 1.00 98.06 196 ALA A O 1
ATOM 1495 N N . VAL A 1 197 ? 13.908 0.193 -11.348 1.00 96.56 197 VAL A N 1
ATOM 1496 C CA . VAL A 1 197 ? 13.273 -1.025 -11.875 1.00 96.56 197 VAL A CA 1
ATOM 1497 C C . VAL A 1 197 ? 12.805 -1.921 -10.740 1.00 96.56 197 VAL A C 1
ATOM 1499 O O . VAL A 1 197 ? 13.444 -1.974 -9.689 1.00 96.56 197 VAL A O 1
ATOM 1502 N N . THR A 1 198 ? 11.673 -2.589 -10.954 1.00 94.06 198 THR A N 1
ATOM 1503 C CA . THR A 1 198 ? 11.170 -3.629 -10.051 1.00 94.06 198 THR A CA 1
ATOM 1504 C C . THR A 1 198 ? 11.718 -4.998 -10.442 1.00 94.06 198 THR A C 1
ATOM 1506 O O . THR A 1 198 ? 11.757 -5.327 -11.630 1.00 94.06 198 THR A O 1
ATOM 1509 N N . ASP A 1 199 ? 12.028 -5.804 -9.439 1.00 88.12 199 ASP A N 1
ATOM 1510 C CA . ASP A 1 199 ? 12.472 -7.193 -9.544 1.00 88.12 199 ASP A CA 1
ATOM 1511 C C . ASP A 1 199 ? 11.332 -8.158 -9.976 1.00 88.12 199 ASP A C 1
ATOM 1513 O O . ASP A 1 199 ? 10.162 -7.771 -10.099 1.00 88.12 199 ASP A O 1
ATOM 1517 N N . SER A 1 200 ? 11.650 -9.442 -10.159 1.00 87.00 200 SER A N 1
ATOM 1518 C CA . SER A 1 200 ? 10.750 -10.559 -10.474 1.00 87.00 200 SER A CA 1
ATOM 1519 C C . SER A 1 200 ? 9.783 -10.952 -9.348 1.00 87.00 200 SER A C 1
ATOM 1521 O O . SER A 1 200 ? 9.026 -11.921 -9.481 1.00 87.00 200 SER A O 1
ATOM 1523 N N . ALA A 1 201 ? 9.747 -10.186 -8.253 1.00 87.38 201 ALA A N 1
ATOM 1524 C CA . ALA A 1 201 ? 8.727 -10.299 -7.213 1.00 87.38 201 ALA A CA 1
ATOM 1525 C C . ALA A 1 201 ? 7.301 -10.042 -7.745 1.00 87.38 201 ALA A C 1
ATOM 1527 O O . ALA A 1 201 ? 6.338 -10.566 -7.182 1.00 87.38 201 ALA A O 1
ATOM 1528 N N . TYR A 1 202 ? 7.170 -9.269 -8.830 1.00 90.94 202 TYR A N 1
ATOM 1529 C CA . TYR A 1 202 ? 5.912 -9.019 -9.539 1.00 90.94 202 TYR A CA 1
ATOM 1530 C C . TYR A 1 202 ? 5.857 -9.772 -10.873 1.00 90.94 202 TYR A C 1
ATOM 1532 O O . TYR A 1 202 ? 6.880 -10.123 -11.459 1.00 90.94 202 TYR A O 1
ATOM 1540 N N . ALA A 1 203 ? 4.652 -9.972 -11.412 1.00 91.38 203 ALA A N 1
ATOM 1541 C CA . ALA A 1 203 ? 4.460 -10.665 -12.690 1.00 91.38 203 ALA A CA 1
ATOM 1542 C C . ALA A 1 203 ? 5.114 -9.944 -13.879 1.00 91.38 203 ALA A C 1
ATOM 1544 O O . ALA A 1 203 ? 5.449 -10.572 -14.891 1.00 91.38 203 ALA A O 1
ATOM 1545 N N . HIS A 1 204 ? 5.259 -8.621 -13.782 1.00 90.06 204 HIS A N 1
ATOM 1546 C CA . HIS A 1 204 ? 5.810 -7.775 -14.830 1.00 90.06 204 HIS A CA 1
ATOM 1547 C C . HIS A 1 204 ? 6.828 -6.802 -14.245 1.00 90.06 204 HIS A C 1
ATOM 1549 O O . HIS A 1 204 ? 6.511 -6.047 -13.326 1.00 90.06 204 HIS A O 1
ATOM 1555 N N . ALA A 1 205 ? 8.015 -6.763 -14.847 1.00 90.75 205 ALA A N 1
ATOM 1556 C CA . ALA A 1 205 ? 8.992 -5.727 -14.561 1.00 90.75 205 ALA A CA 1
ATOM 1557 C C . ALA A 1 205 ? 8.461 -4.354 -15.000 1.00 90.75 205 ALA A C 1
ATOM 1559 O O . ALA A 1 205 ? 7.920 -4.187 -16.105 1.00 90.75 205 ALA A O 1
ATOM 1560 N N . ARG A 1 206 ? 8.640 -3.362 -14.131 1.00 94.88 206 ARG A N 1
ATOM 1561 C CA . ARG A 1 206 ? 8.255 -1.970 -14.361 1.00 94.88 206 ARG A CA 1
ATOM 1562 C C . ARG A 1 206 ? 9.446 -1.051 -14.152 1.00 94.88 206 ARG A C 1
ATOM 1564 O O . ARG A 1 206 ? 10.306 -1.332 -13.323 1.00 94.88 206 ARG A O 1
ATOM 1571 N N . ILE A 1 207 ? 9.463 0.053 -14.890 1.00 96.94 207 ILE A N 1
ATOM 1572 C CA . ILE A 1 207 ? 10.321 1.203 -14.621 1.00 96.94 207 ILE A CA 1
ATOM 1573 C C . ILE A 1 207 ? 9.476 2.224 -13.859 1.00 96.94 207 ILE A C 1
ATOM 1575 O O . ILE A 1 207 ? 8.437 2.651 -14.357 1.00 96.94 207 ILE A O 1
ATOM 1579 N N . LEU A 1 208 ? 9.907 2.610 -12.667 1.00 98.25 208 LEU A N 1
ATOM 1580 C CA . LEU A 1 208 ? 9.227 3.573 -11.809 1.00 98.25 208 LEU A CA 1
ATOM 1581 C C . LEU A 1 208 ? 9.928 4.924 -11.899 1.00 98.25 208 LEU A C 1
ATOM 1583 O O . LEU A 1 208 ? 11.155 4.994 -11.823 1.00 98.25 208 LEU A O 1
ATOM 1587 N N . LYS A 1 209 ? 9.156 5.998 -12.025 1.00 98.19 209 LYS A N 1
ATOM 1588 C CA . LYS A 1 209 ? 9.656 7.371 -11.975 1.00 98.19 209 LYS A CA 1
ATOM 1589 C C . LYS A 1 209 ? 9.542 7.899 -10.556 1.00 98.19 209 LYS A C 1
ATOM 1591 O O . LYS A 1 209 ? 8.445 7.927 -10.006 1.00 98.19 209 LYS A O 1
ATOM 1596 N N . ILE A 1 210 ? 10.643 8.374 -9.991 1.00 98.69 210 ILE A N 1
ATOM 1597 C CA . ILE A 1 210 ? 10.697 8.878 -8.619 1.00 98.69 210 ILE A CA 1
ATOM 1598 C C . ILE A 1 210 ? 11.060 10.363 -8.639 1.00 98.69 210 ILE A C 1
ATOM 1600 O O . ILE A 1 210 ? 12.077 10.741 -9.216 1.00 98.69 210 ILE A O 1
ATOM 1604 N N . ASP A 1 211 ? 10.240 11.195 -8.004 1.00 98.38 211 ASP A N 1
ATOM 1605 C CA . ASP A 1 211 ? 10.528 12.597 -7.716 1.00 98.38 211 ASP A CA 1
ATOM 1606 C C . ASP A 1 211 ? 11.213 12.711 -6.353 1.00 98.38 211 ASP A C 1
ATOM 1608 O O . ASP A 1 211 ? 10.639 12.362 -5.320 1.00 98.38 211 ASP A O 1
ATOM 1612 N N . THR A 1 212 ? 12.454 13.188 -6.357 1.00 97.94 212 THR A N 1
ATOM 1613 C CA . THR A 1 212 ? 13.271 13.350 -5.148 1.00 97.94 212 THR A CA 1
ATOM 1614 C C . THR A 1 212 ? 13.282 14.780 -4.619 1.00 97.94 212 THR A C 1
ATOM 1616 O O . THR A 1 212 ? 14.035 15.076 -3.696 1.00 97.94 212 THR A O 1
ATOM 1619 N N . SER A 1 213 ? 12.495 15.687 -5.206 1.00 97.25 213 SER A N 1
ATOM 1620 C CA . SER A 1 213 ? 12.285 17.035 -4.660 1.00 97.25 213 SER A CA 1
ATOM 1621 C C . SER A 1 213 ? 11.259 17.067 -3.526 1.00 97.25 213 SER A C 1
ATOM 1623 O O . SER A 1 213 ? 11.171 18.059 -2.803 1.00 97.25 213 SER A O 1
ATOM 1625 N N . LEU A 1 214 ? 10.499 15.982 -3.368 1.00 95.19 214 LEU A N 1
ATOM 1626 C CA . LEU A 1 214 ? 9.512 15.787 -2.316 1.00 95.19 214 LEU A CA 1
ATOM 1627 C C . LEU A 1 214 ? 10.125 15.028 -1.132 1.00 95.19 214 LEU A C 1
ATOM 1629 O O . LEU A 1 214 ? 11.047 14.228 -1.299 1.00 95.19 214 LEU A O 1
ATOM 1633 N N . THR A 1 215 ? 9.575 15.262 0.061 1.00 91.00 215 THR A N 1
ATOM 1634 C CA . THR A 1 215 ? 9.927 14.535 1.286 1.00 91.00 215 THR A CA 1
ATOM 1635 C C . THR A 1 215 ? 8.642 13.975 1.905 1.00 91.00 215 THR A C 1
ATOM 1637 O O . THR A 1 215 ? 7.837 14.770 2.396 1.00 91.00 215 THR A O 1
ATOM 1640 N N . PRO A 1 216 ? 8.426 12.643 1.895 1.00 92.25 216 PRO A N 1
ATOM 1641 C CA . PRO A 1 216 ? 9.271 11.610 1.276 1.00 92.25 216 PRO A CA 1
ATOM 1642 C C . PRO A 1 216 ? 9.375 11.748 -0.248 1.00 92.25 216 PRO A C 1
ATOM 1644 O O . PRO A 1 216 ? 8.529 12.387 -0.876 1.00 92.25 216 PRO A O 1
ATOM 1647 N N . ALA A 1 217 ? 10.388 11.106 -0.842 1.00 96.94 217 ALA A N 1
ATOM 1648 C CA . ALA A 1 217 ? 10.454 10.972 -2.293 1.00 96.94 217 ALA A CA 1
ATOM 1649 C C . ALA A 1 217 ? 9.201 10.241 -2.802 1.00 96.94 217 ALA A C 1
ATOM 1651 O O . ALA A 1 217 ? 8.610 9.434 -2.079 1.00 96.94 217 ALA A O 1
ATOM 1652 N N . MET A 1 218 ? 8.786 10.518 -4.036 1.00 98.12 218 MET A N 1
ATOM 1653 C CA . MET A 1 218 ? 7.492 10.060 -4.542 1.00 98.12 218 MET A CA 1
ATOM 1654 C C . MET A 1 218 ? 7.627 9.296 -5.857 1.00 98.12 218 MET A C 1
ATOM 1656 O O . MET A 1 218 ? 8.103 9.848 -6.845 1.00 98.12 218 MET A O 1
ATOM 1660 N N . VAL A 1 219 ? 7.157 8.052 -5.910 1.00 98.56 219 VAL A N 1
ATOM 1661 C CA . VAL A 1 219 ? 6.855 7.354 -7.163 1.00 98.56 219 VAL A CA 1
ATOM 1662 C C . VAL A 1 219 ? 5.677 8.075 -7.807 1.00 98.56 219 VAL A C 1
ATOM 1664 O O . VAL A 1 219 ? 4.574 8.070 -7.267 1.00 98.56 219 VAL A O 1
ATOM 1667 N N . THR A 1 220 ? 5.929 8.727 -8.935 1.00 98.00 220 THR A N 1
ATOM 1668 C CA . THR A 1 220 ? 4.956 9.590 -9.627 1.00 98.00 220 THR A CA 1
ATOM 1669 C C . THR A 1 220 ? 4.428 8.983 -10.917 1.00 98.00 220 THR A C 1
ATOM 1671 O O . THR A 1 220 ? 3.426 9.454 -11.446 1.00 98.00 220 THR A O 1
ATOM 1674 N N . ASP A 1 221 ? 5.115 7.973 -11.450 1.00 96.69 221 ASP A N 1
ATOM 1675 C CA . ASP A 1 221 ? 4.749 7.336 -12.710 1.00 96.69 221 ASP A CA 1
ATOM 1676 C C . ASP A 1 221 ? 5.339 5.923 -12.803 1.00 96.69 221 ASP A C 1
ATOM 1678 O O . ASP A 1 221 ? 6.323 5.598 -12.128 1.00 96.69 221 ASP A O 1
ATOM 1682 N N . GLU A 1 222 ? 4.767 5.100 -13.676 1.00 94.62 222 GLU A N 1
ATOM 1683 C CA . GLU A 1 222 ? 5.210 3.732 -13.932 1.00 94.62 222 GLU A CA 1
ATOM 1684 C C . GLU A 1 222 ? 5.134 3.355 -15.416 1.00 94.62 222 GLU A C 1
ATOM 1686 O O . GLU A 1 222 ? 4.230 3.739 -16.154 1.00 94.62 222 GLU A O 1
ATOM 1691 N N . LEU A 1 223 ? 6.085 2.535 -15.860 1.00 93.44 223 LEU A N 1
ATOM 1692 C CA . LEU A 1 223 ? 6.159 2.027 -17.224 1.00 93.44 223 LEU A CA 1
ATOM 1693 C C . LEU A 1 223 ? 6.345 0.513 -17.193 1.00 93.44 223 LEU A C 1
ATOM 1695 O O . LEU A 1 223 ? 7.382 0.015 -16.763 1.00 93.44 223 LEU A O 1
ATOM 1699 N N . VAL A 1 224 ? 5.371 -0.240 -17.701 1.00 92.25 224 VAL A N 1
ATOM 1700 C CA . VAL A 1 224 ? 5.521 -1.693 -17.875 1.00 92.25 224 VAL A CA 1
ATOM 1701 C C . VAL A 1 224 ? 6.500 -1.976 -19.013 1.00 92.25 224 VAL A C 1
ATOM 1703 O O . VAL A 1 224 ? 6.321 -1.472 -20.126 1.00 92.25 224 VAL A O 1
ATOM 1706 N N . VAL A 1 225 ? 7.494 -2.831 -18.769 1.00 89.81 225 VAL A N 1
ATOM 1707 C CA . VAL A 1 225 ? 8.438 -3.262 -19.807 1.00 89.81 225 VAL A CA 1
ATOM 1708 C C . VAL A 1 225 ? 7.726 -4.199 -20.782 1.00 89.81 225 VAL A C 1
ATOM 1710 O O . VAL A 1 225 ? 7.169 -5.228 -20.392 1.00 89.81 225 VAL A O 1
ATOM 1713 N N . ARG A 1 226 ? 7.725 -3.841 -22.071 1.00 87.06 226 ARG A N 1
ATOM 1714 C CA . ARG A 1 226 ? 6.968 -4.547 -23.116 1.00 87.06 226 ARG A CA 1
ATOM 1715 C C . ARG A 1 226 ? 7.835 -4.942 -24.306 1.00 87.06 226 ARG A C 1
ATOM 1717 O O . ARG A 1 226 ? 8.698 -4.183 -24.732 1.00 87.06 226 ARG A O 1
ATOM 1724 N N . ALA A 1 227 ? 7.505 -6.083 -24.905 1.00 81.62 227 ALA A N 1
ATOM 1725 C CA . ALA A 1 227 ? 7.977 -6.513 -26.217 1.00 81.62 227 ALA A CA 1
ATOM 1726 C C . ALA A 1 227 ? 6.762 -6.849 -27.094 1.00 81.62 227 ALA A C 1
ATOM 1728 O O . ALA A 1 227 ? 5.831 -7.518 -26.644 1.00 81.62 227 ALA A O 1
ATOM 1729 N N . ASN A 1 228 ? 6.733 -6.364 -28.340 1.00 84.56 228 ASN A N 1
ATOM 1730 C CA . ASN A 1 228 ? 5.594 -6.557 -29.255 1.00 84.56 228 ASN A CA 1
ATOM 1731 C C . ASN A 1 228 ? 4.231 -6.160 -28.639 1.00 84.56 228 ASN A C 1
ATOM 1733 O O . ASN A 1 228 ? 3.226 -6.846 -28.820 1.00 84.56 228 ASN A O 1
ATOM 1737 N N . GLY A 1 229 ? 4.204 -5.082 -27.844 1.00 84.19 229 GLY A N 1
ATOM 1738 C CA . GLY A 1 229 ? 3.001 -4.580 -27.165 1.00 84.19 229 GLY A CA 1
ATOM 1739 C C . GLY A 1 229 ? 2.567 -5.361 -25.915 1.00 84.19 229 GLY A C 1
ATOM 1740 O O . GLY A 1 229 ? 1.703 -4.888 -25.174 1.00 84.19 229 GLY A O 1
ATOM 1741 N N . LYS A 1 230 ? 3.183 -6.509 -25.616 1.00 84.75 230 LYS A N 1
ATOM 1742 C CA . LYS A 1 230 ? 2.860 -7.346 -24.449 1.00 84.75 230 LYS A CA 1
ATOM 1743 C C . LYS A 1 230 ? 3.900 -7.172 -23.338 1.00 84.75 230 LYS A C 1
ATOM 1745 O O . LYS A 1 230 ? 5.064 -6.949 -23.670 1.00 84.75 230 LYS A O 1
ATOM 1750 N N . PRO A 1 231 ? 3.520 -7.262 -22.048 1.00 86.88 231 PRO A N 1
ATOM 1751 C CA . PRO A 1 231 ? 4.492 -7.297 -20.958 1.00 86.88 231 PRO A CA 1
ATOM 1752 C C . PRO A 1 231 ? 5.505 -8.424 -21.173 1.00 86.88 231 PRO A C 1
ATOM 1754 O O . PRO A 1 231 ? 5.125 -9.504 -21.630 1.00 86.88 231 PRO A O 1
ATOM 1757 N N . VAL A 1 232 ? 6.779 -8.173 -20.871 1.00 84.62 232 VAL A N 1
ATOM 1758 C CA . VAL A 1 232 ? 7.816 -9.211 -20.957 1.00 84.62 232 VAL A CA 1
ATOM 1759 C C . VAL A 1 232 ? 7.649 -10.161 -19.765 1.00 84.62 232 VAL A C 1
ATOM 1761 O O . VAL A 1 232 ? 7.799 -9.717 -18.625 1.00 84.62 232 VAL A O 1
ATOM 1764 N N . PRO A 1 233 ? 7.309 -11.444 -19.984 1.00 80.31 233 PRO A N 1
ATOM 1765 C CA . PRO A 1 233 ? 7.101 -12.377 -18.887 1.00 80.31 233 PRO A CA 1
ATOM 1766 C C . PRO A 1 233 ? 8.435 -12.756 -18.242 1.00 80.31 233 PRO A C 1
ATOM 1768 O O . PRO A 1 233 ? 9.417 -12.994 -18.941 1.00 80.31 233 PRO A O 1
ATOM 1771 N N . GLY A 1 234 ? 8.450 -12.852 -16.911 1.00 77.06 234 GLY A N 1
ATOM 1772 C CA . GLY A 1 234 ? 9.584 -13.399 -16.162 1.00 77.06 234 GLY A CA 1
ATOM 1773 C C . GLY A 1 234 ? 10.882 -12.599 -16.274 1.00 77.06 234 GLY A C 1
ATOM 1774 O O . GLY A 1 234 ? 11.941 -13.182 -16.058 1.00 77.06 234 GLY A O 1
ATOM 1775 N N . LEU A 1 235 ? 10.805 -11.311 -16.631 1.00 84.81 235 LEU A N 1
ATOM 1776 C CA . LEU A 1 235 ? 11.962 -10.421 -16.616 1.00 84.81 235 LEU A CA 1
ATOM 1777 C C . LEU A 1 235 ? 12.379 -10.160 -15.167 1.00 84.81 235 LEU A C 1
ATOM 1779 O O . LEU A 1 235 ? 11.577 -9.681 -14.369 1.00 84.81 235 LEU A O 1
ATOM 1783 N N . ASP A 1 236 ? 13.630 -10.470 -14.868 1.00 87.50 236 ASP A N 1
ATOM 1784 C CA . ASP A 1 236 ? 14.238 -10.406 -13.541 1.00 87.50 236 ASP A CA 1
ATOM 1785 C C . ASP A 1 236 ? 15.203 -9.223 -13.530 1.00 87.50 236 ASP A C 1
ATOM 1787 O O . ASP A 1 236 ? 16.411 -9.370 -13.694 1.00 87.50 236 ASP A O 1
ATOM 1791 N N . ALA A 1 237 ? 14.629 -8.017 -13.569 1.00 89.44 237 ALA A N 1
ATOM 1792 C CA . ALA A 1 237 ? 15.383 -6.793 -13.790 1.00 89.44 237 ALA A CA 1
ATOM 1793 C C . ALA A 1 237 ? 16.222 -6.454 -12.555 1.00 89.44 237 ALA A C 1
ATOM 1795 O O . ALA A 1 237 ? 15.673 -6.348 -11.471 1.00 89.44 237 ALA A O 1
ATOM 1796 N N . GLU A 1 238 ? 17.516 -6.197 -12.745 1.00 91.62 238 GLU A N 1
ATOM 1797 C CA . GLU A 1 238 ? 18.495 -5.926 -11.674 1.00 91.62 238 GLU A CA 1
ATOM 1798 C C . GLU A 1 238 ? 19.287 -4.631 -11.891 1.00 91.62 238 GLU A C 1
ATOM 1800 O O . GLU A 1 238 ? 20.091 -4.192 -11.071 1.00 91.62 238 GLU A O 1
ATOM 1805 N N . GLY A 1 239 ? 19.100 -3.987 -13.039 1.00 91.88 239 GLY A N 1
ATOM 1806 C CA . GLY A 1 239 ? 19.817 -2.764 -13.357 1.00 91.88 239 GLY A CA 1
ATOM 1807 C C . GLY A 1 239 ? 19.096 -1.949 -14.404 1.00 91.88 239 GLY A C 1
ATOM 1808 O O . GLY A 1 239 ? 18.425 -2.487 -15.282 1.00 91.88 239 GLY A O 1
ATOM 1809 N N . VAL A 1 240 ? 19.265 -0.634 -14.325 1.00 95.00 240 VAL A N 1
ATOM 1810 C CA . VAL A 1 240 ? 18.684 0.314 -15.271 1.00 95.00 240 VAL A CA 1
ATOM 1811 C C . VAL A 1 240 ? 19.674 1.428 -15.576 1.00 95.00 240 VAL A C 1
ATOM 1813 O O . VAL A 1 240 ? 20.394 1.893 -14.696 1.00 95.00 240 VAL A O 1
ATOM 1816 N N . ALA A 1 241 ? 19.726 1.853 -16.836 1.00 96.50 241 ALA A N 1
ATOM 1817 C CA . ALA A 1 241 ? 20.510 3.006 -17.262 1.00 96.50 241 ALA A CA 1
ATOM 1818 C C . ALA A 1 241 ? 19.745 3.807 -18.315 1.00 96.50 241 ALA A C 1
ATOM 1820 O O . ALA A 1 241 ? 19.305 3.254 -19.326 1.00 96.50 241 ALA A O 1
ATOM 1821 N N . GLN A 1 242 ? 19.613 5.118 -18.105 1.00 94.69 242 GLN A N 1
ATOM 1822 C CA . GLN A 1 242 ? 18.973 5.991 -19.085 1.00 94.69 242 GLN A CA 1
ATOM 1823 C C . GLN A 1 242 ? 19.933 6.310 -20.246 1.00 94.69 242 GLN A C 1
ATOM 1825 O O . GLN A 1 242 ? 21.109 6.648 -20.063 1.00 94.69 242 GLN A O 1
ATOM 1830 N N . ARG A 1 243 ? 19.419 6.196 -21.468 1.00 92.12 243 ARG A N 1
ATOM 1831 C CA . ARG A 1 243 ? 20.084 6.523 -22.735 1.00 92.12 243 ARG A CA 1
ATOM 1832 C C . ARG A 1 243 ? 19.938 8.020 -23.029 1.00 92.12 243 ARG A C 1
ATOM 1834 O O . ARG A 1 243 ? 19.115 8.708 -22.434 1.00 92.12 243 ARG A O 1
ATOM 1841 N N . GLU A 1 24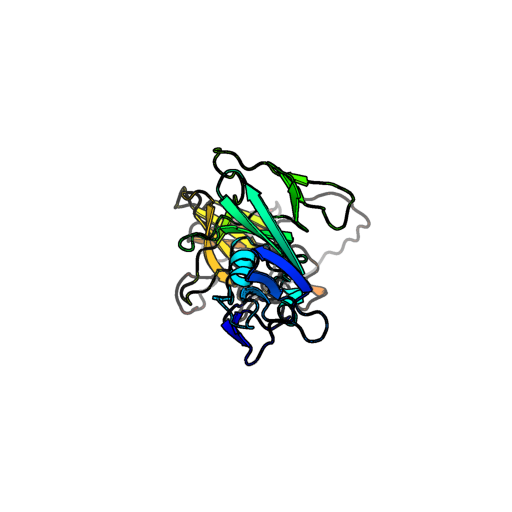4 ? 20.735 8.535 -23.963 1.00 90.50 244 GLU A N 1
ATOM 1842 C CA . GLU A 1 244 ? 20.699 9.961 -24.346 1.00 90.50 244 GLU A CA 1
ATOM 1843 C C . GLU A 1 244 ? 19.363 10.392 -24.964 1.00 90.50 244 GLU A C 1
ATOM 1845 O O . GLU A 1 244 ? 18.945 11.531 -24.788 1.00 90.50 244 GLU A O 1
ATOM 1850 N N . ASP A 1 245 ? 18.673 9.472 -25.642 1.00 87.25 245 ASP A N 1
ATOM 1851 C CA . ASP A 1 245 ? 17.352 9.696 -26.241 1.00 87.25 245 ASP A CA 1
ATOM 1852 C C . ASP A 1 245 ? 16.191 9.582 -25.230 1.00 87.25 245 ASP A C 1
ATOM 1854 O O . ASP A 1 245 ? 15.028 9.622 -25.627 1.00 87.25 245 ASP A O 1
ATOM 1858 N N . GLY A 1 246 ? 16.489 9.416 -23.935 1.00 87.19 246 GLY A N 1
ATOM 1859 C CA . GLY A 1 246 ? 15.506 9.286 -22.855 1.00 87.19 246 GLY A CA 1
ATOM 1860 C C . GLY A 1 246 ? 14.956 7.871 -22.645 1.00 87.19 246 GLY A C 1
ATOM 1861 O O . GLY A 1 246 ? 14.239 7.646 -21.673 1.00 87.19 246 GLY A O 1
ATOM 1862 N N . SER A 1 247 ? 15.301 6.910 -23.509 1.00 90.94 247 SER A N 1
ATOM 1863 C CA . SER A 1 247 ? 14.940 5.496 -23.322 1.00 90.94 247 SER A CA 1
ATOM 1864 C C . SER A 1 247 ? 15.886 4.780 -22.344 1.00 90.94 247 SER A C 1
ATOM 1866 O O . SER A 1 247 ? 16.812 5.390 -21.812 1.00 90.94 247 SER A O 1
ATOM 1868 N N . PHE A 1 248 ? 15.682 3.483 -22.092 1.00 93.00 248 PHE A N 1
ATOM 1869 C CA . PHE A 1 248 ? 16.402 2.748 -21.046 1.00 93.00 248 PHE A CA 1
ATOM 1870 C C . PHE A 1 248 ? 17.098 1.493 -21.569 1.00 93.00 248 PHE A C 1
ATOM 1872 O O . PHE A 1 248 ? 16.578 0.789 -22.434 1.00 93.00 248 PHE A O 1
ATOM 1879 N N . TRP A 1 249 ? 18.262 1.198 -20.996 1.00 93.94 249 TRP A N 1
ATOM 1880 C CA . TRP A 1 249 ? 18.805 -0.154 -20.917 1.00 93.94 249 TRP A CA 1
ATOM 1881 C C . TRP A 1 249 ? 18.357 -0.791 -19.604 1.00 93.94 249 TRP A C 1
ATOM 1883 O O . TRP A 1 249 ? 18.374 -0.120 -18.572 1.00 93.94 249 TRP A O 1
ATOM 1893 N N . ILE A 1 250 ? 17.997 -2.074 -19.644 1.00 90.88 250 ILE A N 1
ATOM 1894 C CA . ILE A 1 250 ? 17.663 -2.874 -18.461 1.00 90.88 250 ILE A CA 1
ATOM 1895 C C . ILE A 1 250 ? 18.577 -4.097 -18.445 1.00 90.88 250 ILE A C 1
ATOM 1897 O O . ILE A 1 250 ? 18.693 -4.791 -19.456 1.00 90.88 250 ILE A O 1
ATOM 1901 N N . ALA A 1 251 ? 19.229 -4.343 -17.313 1.00 90.56 251 ALA A N 1
ATOM 1902 C CA . ALA A 1 251 ? 19.940 -5.587 -17.051 1.00 90.56 251 ALA A CA 1
ATOM 1903 C C . ALA A 1 251 ? 18.979 -6.567 -16.374 1.00 90.56 251 ALA A C 1
ATOM 1905 O O . ALA A 1 251 ? 18.261 -6.164 -15.462 1.00 90.56 251 ALA A O 1
ATOM 1906 N N . SER A 1 252 ? 18.967 -7.825 -16.817 1.00 86.62 252 SER A N 1
ATOM 1907 C CA . SER A 1 252 ? 18.195 -8.898 -16.187 1.00 86.62 252 SER A CA 1
ATOM 1908 C C . SER A 1 252 ? 19.147 -9.957 -15.652 1.00 86.62 252 SER A C 1
ATOM 1910 O O . SER A 1 252 ? 20.013 -10.416 -16.402 1.00 86.62 252 SER A O 1
ATOM 1912 N N . GLU A 1 253 ? 18.983 -10.345 -14.391 1.00 78.62 253 GLU A N 1
ATOM 1913 C CA . GLU A 1 253 ? 19.545 -11.589 -13.867 1.00 78.62 253 GLU A CA 1
ATOM 1914 C C . GLU A 1 253 ? 18.688 -12.770 -14.357 1.00 78.62 253 GLU A C 1
ATOM 1916 O O . GLU A 1 253 ? 17.646 -12.591 -14.987 1.00 78.62 253 GLU A O 1
ATOM 1921 N N . GLY A 1 254 ? 19.189 -13.994 -14.230 1.00 66.44 254 GLY A N 1
ATOM 1922 C CA . GLY A 1 254 ? 18.413 -15.192 -14.534 1.00 66.44 254 GLY A CA 1
ATOM 1923 C C . GLY A 1 254 ? 18.842 -15.989 -15.767 1.00 66.44 254 GLY A C 1
ATOM 1924 O O . GLY A 1 254 ? 19.686 -15.604 -16.577 1.00 66.44 254 GLY A O 1
ATOM 1925 N N . ASN A 1 255 ? 18.252 -17.183 -15.854 1.00 57.19 255 ASN A N 1
ATOM 1926 C CA . ASN A 1 255 ? 18.476 -18.161 -16.910 1.00 57.19 255 ASN A CA 1
ATOM 1927 C C . ASN A 1 255 ? 17.373 -18.022 -17.985 1.00 57.19 255 ASN A C 1
ATOM 1929 O O . ASN A 1 255 ? 16.260 -18.513 -17.757 1.00 57.19 255 ASN A O 1
ATOM 1933 N N . PRO A 1 256 ? 17.643 -17.379 -19.138 1.00 50.88 256 PRO A N 1
ATOM 1934 C CA . PRO A 1 256 ? 16.636 -17.126 -20.176 1.00 50.88 256 PRO A CA 1
ATOM 1935 C C . PRO A 1 256 ? 15.997 -18.413 -20.728 1.00 50.88 256 PRO A C 1
ATOM 1937 O O . PRO A 1 256 ? 14.837 -18.392 -21.150 1.00 50.88 256 PRO A O 1
ATOM 1940 N N . ASP A 1 257 ? 16.701 -19.546 -20.631 1.00 48.03 257 ASP A N 1
ATOM 1941 C CA . ASP A 1 257 ? 16.247 -20.844 -21.135 1.00 48.03 257 ASP A CA 1
ATOM 1942 C C . ASP A 1 257 ? 15.198 -21.514 -20.227 1.00 48.03 257 ASP A C 1
ATOM 1944 O O . ASP A 1 257 ? 14.432 -22.360 -20.683 1.00 48.03 257 ASP A O 1
ATOM 1948 N N . ALA A 1 258 ? 15.099 -21.125 -18.950 1.00 48.91 258 ALA A N 1
ATOM 1949 C CA . ALA A 1 258 ? 14.207 -21.780 -17.986 1.00 48.91 258 ALA A CA 1
ATOM 1950 C C . ALA A 1 258 ? 12.755 -21.259 -18.008 1.00 48.91 258 ALA A C 1
ATOM 1952 O O . ALA A 1 258 ? 11.878 -21.880 -17.407 1.00 48.91 258 ALA A O 1
ATOM 1953 N N . LYS A 1 259 ? 12.480 -20.122 -18.667 1.00 46.16 259 LYS A N 1
ATOM 1954 C CA . LYS A 1 259 ? 11.153 -19.463 -18.637 1.00 46.16 259 LYS A CA 1
ATOM 1955 C C . LYS A 1 259 ? 10.618 -19.004 -20.001 1.00 46.16 259 LYS A C 1
ATOM 1957 O O . LYS A 1 259 ? 9.623 -18.287 -20.048 1.00 46.16 259 LYS A O 1
ATOM 1962 N N . GLY A 1 260 ? 11.237 -19.412 -21.113 1.00 43.88 260 GLY A N 1
ATOM 1963 C CA . GLY A 1 260 ? 10.776 -19.022 -22.454 1.00 43.88 260 GLY A CA 1
ATOM 1964 C C . GLY A 1 260 ? 10.873 -17.513 -22.712 1.00 43.88 260 GLY A C 1
ATOM 1965 O O . GLY A 1 260 ? 10.096 -16.963 -23.496 1.00 43.88 260 GLY A O 1
ATOM 1966 N N . VAL A 1 261 ? 11.810 -16.836 -22.038 1.00 46.81 261 VAL A N 1
ATOM 1967 C CA . VAL A 1 261 ? 12.056 -15.408 -22.227 1.00 46.81 261 VAL A CA 1
ATOM 1968 C C . VAL A 1 261 ? 12.711 -15.246 -23.592 1.00 46.81 261 VAL A C 1
ATOM 1970 O O . VAL A 1 261 ? 13.905 -15.483 -23.764 1.00 46.81 261 VAL A O 1
ATOM 1973 N N . LEU A 1 262 ? 11.923 -14.846 -24.591 1.00 40.94 262 LEU A N 1
ATOM 1974 C CA . LEU A 1 262 ? 12.454 -14.345 -25.853 1.00 40.94 262 LEU A CA 1
ATOM 1975 C C . LEU A 1 262 ? 13.229 -13.063 -25.545 1.00 40.94 262 LEU A C 1
ATOM 1977 O O . LEU A 1 262 ? 12.660 -11.976 -25.533 1.00 40.94 262 LEU A O 1
ATOM 1981 N N . CYS A 1 263 ? 14.525 -13.199 -25.279 1.00 38.34 263 CYS A N 1
ATOM 1982 C CA . CYS A 1 263 ? 15.479 -12.109 -25.372 1.00 38.34 263 CYS A CA 1
ATOM 1983 C C . CYS A 1 263 ? 15.737 -11.889 -26.871 1.00 38.34 263 CYS A C 1
ATOM 1985 O O . CYS A 1 263 ? 16.361 -12.743 -27.510 1.00 38.34 263 CYS A O 1
ATOM 1987 N N . PRO A 1 264 ? 15.239 -10.806 -27.493 1.00 34.66 264 PRO A N 1
ATOM 1988 C CA . PRO A 1 264 ? 15.608 -10.501 -28.860 1.00 34.66 264 PRO A CA 1
ATOM 1989 C C . PRO A 1 264 ? 17.065 -10.029 -28.839 1.00 34.66 264 PRO A C 1
ATOM 1991 O O . PRO A 1 264 ? 17.351 -8.859 -28.629 1.00 34.66 264 PRO A O 1
ATOM 1994 N N . THR A 1 265 ? 17.980 -10.974 -29.063 1.00 28.31 265 THR A N 1
ATOM 1995 C CA . THR A 1 265 ? 19.419 -10.786 -29.310 1.00 28.31 265 THR A CA 1
ATOM 1996 C C . THR A 1 265 ? 20.211 -10.039 -28.223 1.00 28.31 265 THR A C 1
ATOM 1998 O O . THR A 1 265 ? 20.185 -8.818 -28.125 1.00 28.31 265 THR A O 1
ATOM 2001 N N . CYS A 1 266 ? 20.988 -10.827 -27.468 1.00 26.38 266 CYS A N 1
ATOM 2002 C CA . CYS A 1 266 ? 22.078 -10.466 -26.557 1.00 26.38 266 CYS A CA 1
ATOM 2003 C C . CYS A 1 266 ? 22.640 -9.039 -26.667 1.00 26.38 266 CYS A C 1
ATOM 2005 O O . CYS A 1 266 ? 23.289 -8.686 -27.651 1.00 26.38 266 CYS A O 1
ATOM 2007 N N . CYS A 1 267 ? 22.588 -8.323 -25.546 1.00 24.48 267 CYS A N 1
ATOM 2008 C CA . CYS A 1 267 ? 23.677 -7.448 -25.127 1.00 24.48 267 CYS A CA 1
ATOM 2009 C C . CYS A 1 267 ? 24.017 -7.778 -23.665 1.00 24.48 267 CYS A C 1
ATOM 2011 O O . CYS A 1 267 ? 23.613 -7.088 -22.735 1.00 24.48 267 CYS A O 1
ATOM 2013 N N . CYS A 1 268 ? 24.726 -8.891 -23.459 1.00 24.38 268 CYS A N 1
ATOM 2014 C CA . CYS A 1 268 ? 25.430 -9.148 -22.207 1.00 24.38 268 CYS A CA 1
ATOM 2015 C C . CYS A 1 268 ? 26.694 -8.286 -22.187 1.00 24.38 268 CYS A C 1
ATOM 2017 O O . CYS A 1 268 ? 27.619 -8.528 -22.960 1.00 24.38 268 CYS A O 1
ATOM 2019 N N . ALA A 1 269 ? 26.771 -7.330 -21.267 1.00 24.28 269 ALA A N 1
ATOM 2020 C CA . ALA A 1 269 ? 28.050 -6.913 -20.709 1.00 24.28 269 ALA A CA 1
ATOM 2021 C C . ALA A 1 269 ? 28.187 -7.595 -19.342 1.00 24.28 269 ALA A C 1
ATOM 2023 O O . ALA A 1 269 ? 27.876 -7.015 -18.307 1.00 24.28 269 ALA A O 1
ATOM 2024 N N . CYS A 1 270 ? 28.602 -8.865 -19.340 1.00 23.89 270 CYS A N 1
ATOM 2025 C CA . CYS A 1 270 ? 29.071 -9.516 -18.120 1.00 23.89 270 CYS A CA 1
ATOM 2026 C C . CYS A 1 270 ? 30.451 -8.946 -17.766 1.00 23.89 270 CYS A C 1
ATOM 2028 O O . CYS A 1 270 ? 31.396 -9.099 -18.538 1.00 23.89 270 CYS A O 1
ATOM 2030 N N . LEU A 1 271 ? 30.584 -8.346 -16.583 1.00 25.50 271 LEU A N 1
ATOM 2031 C CA . LEU A 1 271 ? 31.870 -8.229 -15.891 1.00 25.50 271 LEU A CA 1
ATOM 2032 C C . LEU A 1 271 ? 31.913 -9.289 -14.774 1.00 25.50 271 LEU A C 1
ATOM 2034 O O . LEU A 1 271 ? 30.895 -9.525 -14.121 1.00 25.50 271 LEU A O 1
ATOM 2038 N N . PRO A 1 272 ? 33.046 -9.981 -14.568 1.00 30.11 272 PRO A N 1
ATOM 2039 C CA . PRO A 1 272 ? 33.064 -11.226 -13.810 1.00 30.11 272 PRO A CA 1
ATOM 2040 C C . PRO A 1 272 ? 33.039 -10.995 -12.293 1.00 30.11 272 PRO A C 1
ATOM 2042 O O . PRO A 1 272 ? 33.928 -10.348 -11.742 1.00 30.11 272 PRO A O 1
ATOM 2045 N N . LYS A 1 273 ? 32.113 -11.661 -11.591 1.00 25.70 273 LYS A N 1
ATOM 2046 C CA . LYS A 1 273 ? 32.391 -12.188 -10.246 1.00 25.70 273 LYS A CA 1
ATOM 2047 C C . LYS A 1 273 ? 32.721 -13.669 -10.377 1.00 25.70 273 LYS A C 1
ATOM 2049 O O . LYS A 1 273 ? 31.878 -14.507 -10.677 1.00 25.70 273 LYS A O 1
ATOM 2054 N N . ALA A 1 274 ? 34.001 -13.964 -10.199 1.00 26.58 274 ALA A N 1
ATOM 2055 C CA . ALA A 1 274 ? 34.567 -15.293 -10.279 1.00 26.58 274 ALA A CA 1
ATOM 2056 C C . ALA A 1 274 ? 33.950 -16.244 -9.239 1.00 26.58 274 ALA A C 1
ATOM 2058 O O . ALA A 1 274 ? 34.196 -16.103 -8.045 1.00 26.58 274 ALA A O 1
ATOM 2059 N N . LYS A 1 275 ? 33.251 -17.275 -9.718 1.00 25.73 275 LYS A N 1
ATOM 2060 C CA . LYS A 1 275 ? 33.446 -18.665 -9.277 1.00 25.73 275 LYS A CA 1
ATOM 2061 C C . LYS A 1 275 ? 33.358 -19.567 -10.509 1.00 25.73 275 LYS A C 1
ATOM 2063 O O . LYS A 1 275 ? 32.311 -20.103 -10.845 1.00 25.73 275 LYS A O 1
ATOM 2068 N N . CYS A 1 276 ? 34.488 -19.695 -11.201 1.00 23.66 276 CYS A N 1
ATOM 2069 C CA . CYS A 1 276 ? 34.688 -20.676 -12.261 1.00 23.66 276 CYS A CA 1
ATOM 2070 C C . CYS A 1 276 ? 34.533 -22.103 -11.720 1.00 23.66 276 CYS A C 1
ATOM 2072 O O . CYS A 1 276 ? 35.227 -22.466 -10.770 1.00 23.66 276 CYS A O 1
ATOM 2074 N N . ARG A 1 277 ? 33.767 -22.946 -12.421 1.00 21.30 277 ARG A N 1
ATOM 2075 C CA . ARG A 1 277 ? 34.162 -24.333 -12.702 1.00 21.30 277 ARG A CA 1
ATOM 2076 C C . ARG A 1 277 ? 33.784 -24.696 -14.144 1.00 21.30 277 ARG A C 1
ATOM 2078 O O . ARG A 1 277 ? 32.687 -24.400 -14.596 1.00 21.30 277 ARG A O 1
ATOM 2085 N N . SER A 1 278 ? 34.755 -25.338 -14.794 1.00 23.48 278 SER A N 1
ATOM 2086 C CA . SER A 1 278 ? 34.792 -25.982 -16.119 1.00 23.48 278 SER A CA 1
ATOM 2087 C C . SER A 1 278 ? 34.726 -25.120 -17.390 1.00 23.48 278 SER A C 1
ATOM 2089 O O . SER A 1 278 ? 33.701 -24.578 -17.781 1.00 23.48 278 SER A O 1
ATOM 2091 N N . VAL A 1 279 ? 35.883 -25.118 -18.054 1.00 23.58 279 VAL A N 1
ATOM 2092 C CA . VAL A 1 279 ? 36.174 -24.809 -19.457 1.00 23.58 279 VAL A CA 1
ATOM 2093 C C . VAL A 1 279 ? 35.631 -25.925 -20.355 1.00 23.58 279 VAL A C 1
ATOM 2095 O O . VAL A 1 279 ? 35.871 -27.088 -20.049 1.00 23.58 279 VAL A O 1
ATOM 2098 N N . LEU A 1 280 ? 35.037 -25.591 -21.505 1.00 21.30 280 LEU A N 1
ATOM 2099 C CA . LEU A 1 280 ? 35.238 -26.370 -22.732 1.00 21.30 280 LEU A CA 1
ATOM 2100 C C . LEU A 1 280 ? 35.144 -25.455 -23.963 1.00 21.30 280 LEU A C 1
ATOM 2102 O O . LEU A 1 280 ? 34.162 -24.754 -24.185 1.00 21.30 280 LEU A O 1
ATOM 2106 N N . SER A 1 281 ? 36.225 -25.441 -24.732 1.00 22.03 281 SER A N 1
ATOM 2107 C CA . SER A 1 281 ? 36.417 -24.701 -25.975 1.00 22.03 281 SER A CA 1
ATOM 2108 C C . SER A 1 281 ? 35.692 -25.353 -27.154 1.00 22.03 281 SER A C 1
ATOM 2110 O O . SER A 1 281 ? 35.858 -26.553 -27.366 1.00 22.03 281 SER A O 1
ATOM 2112 N N . CYS A 1 282 ? 35.019 -24.556 -27.991 1.00 20.22 282 CYS A N 1
ATOM 2113 C CA . CYS A 1 282 ? 34.778 -24.876 -29.402 1.00 20.22 282 CYS A CA 1
ATOM 2114 C C . CYS A 1 282 ? 34.635 -23.599 -30.255 1.00 20.22 282 CYS A C 1
ATOM 2116 O O . CYS A 1 282 ? 33.667 -22.856 -30.154 1.00 20.22 282 CYS A O 1
ATOM 2118 N N . LEU A 1 283 ? 35.612 -23.391 -31.133 1.00 20.97 283 LEU A N 1
ATOM 2119 C CA . LEU A 1 283 ? 35.523 -22.744 -32.451 1.00 20.97 283 LEU A CA 1
ATOM 2120 C C . LEU A 1 283 ? 36.291 -23.691 -33.408 1.00 20.97 283 LEU A C 1
ATOM 2122 O O . LEU A 1 283 ? 37.132 -24.429 -32.884 1.00 20.97 283 LEU A O 1
ATOM 2126 N N . PRO A 1 284 ? 36.134 -23.691 -34.758 1.00 39.59 284 PRO A N 1
ATOM 2127 C CA . PRO A 1 284 ? 35.419 -22.740 -35.636 1.00 39.59 284 PRO A CA 1
ATOM 2128 C C . PRO A 1 284 ? 34.605 -23.375 -36.813 1.00 39.59 284 PRO A C 1
ATOM 2130 O O . PRO A 1 284 ? 34.883 -24.499 -37.217 1.00 39.59 284 PRO A O 1
ATOM 2133 N N . ARG A 1 285 ? 33.689 -22.614 -37.457 1.00 21.03 285 ARG A N 1
ATOM 2134 C CA . ARG A 1 285 ? 33.603 -22.364 -38.936 1.00 21.03 285 ARG A CA 1
ATOM 2135 C C . ARG A 1 285 ? 32.250 -21.767 -39.412 1.00 21.03 285 ARG A C 1
ATOM 2137 O O . ARG A 1 285 ? 31.203 -22.365 -39.229 1.00 21.03 285 ARG A O 1
ATOM 2144 N N . CYS A 1 286 ? 32.381 -20.627 -40.109 1.00 20.25 286 CYS A N 1
ATOM 2145 C CA . CYS A 1 286 ? 31.657 -20.093 -41.289 1.00 20.25 286 CYS A CA 1
ATOM 2146 C C . CYS A 1 286 ? 30.124 -19.806 -41.302 1.00 20.25 286 CYS A C 1
ATOM 2148 O O . CYS A 1 286 ? 29.325 -20.725 -41.369 1.00 20.25 286 CYS A O 1
ATOM 2150 N N . SER A 1 287 ? 29.800 -18.492 -41.389 1.00 27.94 287 SER A N 1
ATOM 2151 C CA . SER A 1 287 ? 28.760 -17.720 -42.150 1.00 27.94 287 SER A CA 1
ATOM 2152 C C . SER A 1 287 ? 27.536 -18.423 -42.790 1.00 27.94 287 SER A C 1
ATOM 2154 O O . SER A 1 287 ? 27.723 -19.507 -43.328 1.00 27.94 287 SER A O 1
ATOM 2156 N N . PRO A 1 288 ? 26.334 -17.783 -42.925 1.00 30.00 288 PRO A N 1
ATOM 2157 C CA . PRO A 1 288 ? 26.096 -16.367 -43.295 1.00 30.00 288 PRO A CA 1
ATOM 2158 C C . PRO A 1 288 ? 25.036 -15.592 -42.450 1.00 30.00 288 PRO A C 1
ATOM 2160 O O . PRO A 1 288 ? 24.371 -16.145 -41.586 1.00 30.00 288 PRO A O 1
ATOM 2163 N N . LYS A 1 289 ? 24.922 -14.272 -42.699 1.00 27.50 289 LYS A N 1
ATOM 2164 C CA . LYS A 1 289 ? 23.979 -13.268 -42.117 1.00 27.50 289 LYS A CA 1
ATOM 2165 C C . LYS A 1 289 ? 22.470 -13.637 -42.306 1.00 27.50 289 LYS A C 1
ATOM 2167 O O . LYS A 1 289 ? 22.244 -14.565 -43.078 1.00 27.50 289 LYS A O 1
ATOM 2172 N N . PRO A 1 290 ? 21.437 -12.868 -41.834 1.00 44.62 290 PRO A N 1
ATOM 2173 C CA . PRO A 1 290 ? 21.417 -11.585 -41.089 1.00 44.62 290 PRO A CA 1
ATOM 2174 C C . PRO A 1 290 ? 20.367 -11.456 -39.933 1.00 44.62 290 PRO A C 1
ATOM 2176 O O . PRO A 1 290 ? 19.514 -12.313 -39.748 1.00 44.62 290 PRO A O 1
ATOM 2179 N N . ASN A 1 291 ? 20.385 -10.288 -39.262 1.00 25.75 291 ASN A N 1
ATOM 2180 C CA . ASN A 1 291 ? 19.315 -9.615 -38.482 1.00 25.75 291 ASN A CA 1
ATOM 2181 C C . ASN A 1 291 ? 19.321 -9.756 -36.942 1.00 25.75 291 ASN A C 1
ATOM 2183 O O . ASN A 1 291 ? 18.910 -10.765 -36.385 1.00 25.75 291 ASN A O 1
ATOM 2187 N N . ALA A 1 292 ? 19.688 -8.657 -36.270 1.00 26.03 292 ALA A N 1
ATOM 2188 C CA . ALA A 1 292 ? 19.387 -8.369 -34.865 1.00 26.03 292 ALA A CA 1
ATOM 2189 C C . ALA A 1 292 ? 18.364 -7.218 -34.803 1.00 26.03 292 ALA A C 1
ATOM 2191 O O . ALA A 1 292 ? 18.479 -6.260 -35.573 1.00 26.03 292 ALA A O 1
ATOM 2192 N N . LEU A 1 293 ? 17.375 -7.307 -33.910 1.00 23.80 293 LEU A N 1
ATOM 2193 C CA . LEU A 1 293 ? 16.365 -6.268 -33.664 1.00 23.80 293 LEU A CA 1
ATOM 2194 C C . LEU A 1 293 ? 16.426 -5.836 -32.195 1.00 23.80 293 LEU A C 1
ATOM 2196 O O . LEU A 1 293 ? 16.333 -6.668 -31.299 1.00 23.80 293 LEU A O 1
ATOM 2200 N N . ALA A 1 294 ? 16.551 -4.526 -31.973 1.00 25.72 294 ALA A N 1
ATOM 2201 C CA . ALA A 1 294 ? 16.452 -3.867 -30.673 1.00 25.72 294 ALA A CA 1
ATOM 2202 C C . ALA A 1 294 ? 15.069 -3.213 -30.522 1.00 25.72 294 ALA A C 1
ATOM 2204 O O . ALA A 1 294 ? 14.537 -2.678 -31.498 1.00 25.72 294 ALA A O 1
ATOM 2205 N N . TRP A 1 295 ? 14.506 -3.197 -29.311 1.00 28.27 295 TRP A N 1
ATOM 2206 C CA . TRP A 1 295 ? 13.217 -2.548 -29.040 1.00 28.27 295 TRP A CA 1
ATOM 2207 C C . TRP A 1 295 ? 13.400 -1.218 -28.306 1.00 28.27 295 TRP A C 1
ATOM 2209 O O . TRP A 1 295 ? 14.116 -1.135 -27.311 1.00 28.27 295 TRP A O 1
ATOM 2219 N N . ARG A 1 296 ? 12.733 -0.176 -28.818 1.00 30.39 296 ARG A N 1
ATOM 2220 C CA . ARG A 1 296 ? 12.599 1.150 -28.199 1.00 30.39 296 ARG A CA 1
ATOM 2221 C C . ARG A 1 296 ? 11.279 1.212 -27.437 1.00 30.39 296 ARG A C 1
ATOM 2223 O O . ARG A 1 296 ? 10.244 0.865 -28.002 1.00 30.39 296 ARG A O 1
ATOM 2230 N N . VAL A 1 297 ? 11.300 1.723 -26.211 1.00 30.50 297 VAL A N 1
ATOM 2231 C CA . VAL A 1 297 ? 10.088 2.143 -25.496 1.00 30.50 297 VAL A CA 1
ATOM 2232 C C . VAL A 1 297 ? 10.055 3.669 -25.528 1.00 30.50 297 VAL A C 1
ATOM 2234 O O . VAL A 1 297 ? 10.980 4.309 -25.032 1.00 30.50 297 VAL A O 1
ATOM 2237 N N . TRP A 1 298 ? 9.031 4.238 -26.169 1.00 31.47 298 TRP A N 1
ATOM 2238 C CA . TRP A 1 298 ? 8.782 5.682 -26.220 1.00 31.47 298 TRP A CA 1
ATOM 2239 C C . TRP A 1 298 ? 7.641 6.057 -25.263 1.00 31.47 298 TRP A C 1
ATOM 2241 O O . TRP A 1 298 ? 6.706 5.270 -25.111 1.00 31.47 298 TRP A O 1
ATOM 2251 N N . PRO A 1 299 ? 7.661 7.264 -24.674 1.00 32.91 299 PRO A N 1
ATOM 2252 C CA . PRO A 1 299 ? 6.614 7.739 -23.767 1.00 32.91 299 PRO A CA 1
ATOM 2253 C C . PRO A 1 299 ? 5.290 8.148 -24.455 1.00 32.91 299 PRO A C 1
ATOM 2255 O O . PRO A 1 299 ? 4.381 8.620 -23.785 1.00 32.91 299 PRO A O 1
ATOM 2258 N N . SER A 1 300 ? 5.126 7.968 -25.772 1.00 37.09 300 SER A N 1
ATOM 2259 C CA . SER A 1 300 ? 3.834 8.123 -26.467 1.00 37.09 300 SER A CA 1
ATOM 2260 C C . SER A 1 300 ? 3.787 7.282 -27.760 1.00 37.09 300 SER A C 1
ATOM 2262 O O . SER A 1 300 ? 4.819 6.843 -28.255 1.00 37.09 300 SER A O 1
ATOM 2264 N N . GLN A 1 301 ? 2.574 6.964 -28.220 1.00 33.22 301 GLN A N 1
ATOM 2265 C CA . GLN A 1 301 ? 2.152 5.807 -29.035 1.00 33.22 301 GLN A CA 1
ATOM 2266 C C . GLN A 1 301 ? 2.933 5.436 -30.330 1.00 33.22 301 GLN A C 1
ATOM 2268 O O . GLN A 1 301 ? 3.461 6.282 -31.038 1.00 33.22 301 GLN A O 1
ATOM 2273 N N . ALA A 1 302 ? 2.815 4.134 -30.667 1.00 29.91 302 ALA A N 1
ATOM 2274 C CA . ALA A 1 302 ? 3.085 3.411 -31.929 1.00 29.91 302 ALA A CA 1
ATOM 2275 C C . ALA A 1 302 ? 4.548 3.272 -32.425 1.00 29.91 302 ALA A C 1
ATOM 2277 O O . ALA A 1 302 ? 5.260 4.235 -32.683 1.00 29.91 302 ALA A O 1
ATOM 2278 N N . VAL A 1 303 ? 4.982 2.016 -32.623 1.00 32.91 303 VAL A N 1
ATOM 2279 C CA . VAL A 1 303 ? 6.318 1.632 -33.122 1.00 32.91 303 VAL A CA 1
ATOM 2280 C C . VAL A 1 303 ? 6.293 1.458 -34.646 1.00 32.91 303 VAL A C 1
ATOM 2282 O O . VAL A 1 303 ? 5.491 0.682 -35.160 1.00 32.91 303 VAL A O 1
ATOM 2285 N N . VAL A 1 304 ? 7.223 2.106 -35.357 1.00 26.41 304 VAL A N 1
ATOM 2286 C CA . VAL A 1 304 ? 7.549 1.844 -36.775 1.00 26.41 304 VAL A CA 1
ATOM 2287 C C . VAL A 1 304 ? 8.980 1.278 -36.853 1.00 26.41 304 VAL A C 1
ATOM 2289 O O . VAL A 1 304 ? 9.873 1.831 -36.204 1.00 26.41 304 VAL A O 1
ATOM 2292 N N . PRO A 1 305 ? 9.249 0.192 -37.607 1.00 29.48 305 PRO A N 1
ATOM 2293 C CA . PRO A 1 305 ? 10.592 -0.388 -37.704 1.00 29.48 305 PRO A CA 1
ATOM 2294 C C . PRO A 1 305 ? 11.561 0.518 -38.490 1.00 29.48 305 PRO A C 1
ATOM 2296 O O . PRO A 1 305 ? 11.227 1.000 -39.571 1.00 29.48 305 PRO A O 1
ATOM 2299 N N . THR A 1 306 ? 12.786 0.723 -37.985 1.00 34.19 306 THR A N 1
ATOM 2300 C CA . THR A 1 306 ? 13.863 1.465 -38.678 1.00 34.19 306 THR A CA 1
ATOM 2301 C C . THR A 1 306 ? 15.028 0.551 -39.098 1.00 34.19 306 THR A C 1
ATOM 2303 O O . THR A 1 306 ? 15.271 -0.490 -38.489 1.00 34.19 306 THR A O 1
ATOM 2306 N N . LYS A 1 307 ? 15.710 0.914 -40.201 1.00 28.72 307 LYS A N 1
ATOM 2307 C CA . LYS A 1 307 ? 16.745 0.114 -40.898 1.00 28.72 307 LYS A CA 1
ATOM 2308 C C . LYS A 1 307 ? 18.061 -0.030 -40.093 1.00 28.72 307 LYS A C 1
ATOM 2310 O O . LYS A 1 307 ? 18.410 0.884 -39.351 1.00 28.72 307 LYS A O 1
ATOM 2315 N N . PRO A 1 308 ? 18.827 -1.130 -40.272 1.00 32.19 308 PRO A N 1
ATOM 2316 C CA . PRO A 1 308 ? 20.019 -1.435 -39.468 1.00 32.19 308 PRO A CA 1
ATOM 2317 C C . PRO A 1 308 ? 21.279 -0.625 -39.851 1.00 32.19 308 PRO A C 1
ATOM 2319 O O . PRO A 1 308 ? 21.590 -0.478 -41.032 1.00 32.19 308 PRO A O 1
ATOM 2322 N N . CYS A 1 309 ? 22.056 -0.189 -38.847 1.00 31.88 309 CYS A N 1
ATOM 2323 C CA . CYS A 1 309 ? 23.402 0.395 -38.995 1.00 31.88 309 CYS A CA 1
ATOM 2324 C C . CYS A 1 309 ? 24.491 -0.679 -38.790 1.00 31.88 309 CYS A C 1
ATOM 2326 O O . CYS A 1 309 ? 24.461 -1.407 -37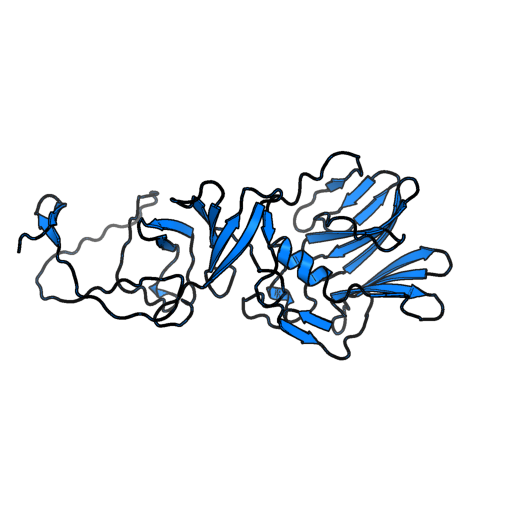.799 1.00 31.88 309 CYS A O 1
ATOM 2328 N N . GLY A 1 310 ? 25.458 -0.790 -39.710 1.00 32.72 310 GLY A N 1
ATOM 2329 C CA . GLY A 1 310 ? 26.502 -1.826 -39.681 1.00 32.72 310 GLY A CA 1
ATOM 2330 C C . GLY A 1 310 ? 27.811 -1.388 -39.011 1.00 32.72 310 GLY A C 1
ATOM 2331 O O . GLY A 1 310 ? 28.382 -0.364 -39.373 1.00 32.72 310 GLY A O 1
ATOM 2332 N N . TRP A 1 311 ? 28.330 -2.212 -38.098 1.00 35.16 311 TRP A N 1
ATOM 2333 C CA . TRP A 1 311 ? 29.655 -2.072 -37.475 1.00 35.16 311 TRP A CA 1
ATOM 2334 C C . TRP A 1 311 ? 30.532 -3.288 -37.804 1.00 35.16 311 TRP A C 1
ATOM 2336 O O . TRP A 1 311 ? 30.011 -4.383 -38.031 1.00 35.16 311 TRP A O 1
ATOM 2346 N N . GLN A 1 312 ? 31.856 -3.113 -37.841 1.00 36.28 312 GLN A N 1
ATOM 2347 C CA . GLN A 1 312 ? 32.817 -4.214 -37.986 1.00 36.28 312 GLN A CA 1
ATOM 2348 C C . GLN A 1 312 ? 33.826 -4.228 -36.838 1.00 36.28 312 GLN A C 1
ATOM 2350 O O . GLN A 1 312 ? 34.211 -3.180 -36.325 1.00 36.28 312 GLN A O 1
ATOM 2355 N N . CYS A 1 313 ? 34.253 -5.435 -36.464 1.00 31.52 313 CYS A N 1
ATOM 2356 C CA . CYS A 1 313 ? 35.276 -5.688 -35.455 1.00 31.52 313 CYS A CA 1
ATOM 2357 C C . CYS A 1 313 ? 36.522 -6.248 -36.147 1.00 31.52 313 CYS A C 1
ATOM 2359 O O . CYS A 1 313 ? 36.407 -7.181 -36.946 1.00 31.52 313 CYS A O 1
ATOM 2361 N N . ASN A 1 314 ? 37.697 -5.680 -35.877 1.00 42.22 314 ASN A N 1
ATOM 2362 C CA . ASN A 1 314 ? 38.952 -6.215 -36.408 1.00 42.22 314 ASN A CA 1
ATOM 2363 C C . ASN A 1 314 ? 39.490 -7.369 -35.540 1.00 42.22 314 ASN A C 1
ATOM 2365 O O . ASN A 1 314 ? 39.002 -7.613 -34.438 1.00 42.22 314 ASN A O 1
ATOM 2369 N N . ALA A 1 315 ? 40.517 -8.073 -36.032 1.00 34.38 315 ALA A N 1
ATOM 2370 C CA . ALA A 1 315 ? 41.115 -9.239 -35.367 1.00 34.38 315 ALA A CA 1
ATOM 2371 C C . ALA A 1 315 ? 41.687 -8.951 -33.960 1.00 34.38 315 ALA A C 1
ATOM 2373 O O . ALA A 1 315 ? 41.954 -9.884 -33.211 1.00 34.38 315 ALA A O 1
ATOM 2374 N N . ASN A 1 316 ? 41.812 -7.671 -33.589 1.00 37.75 316 ASN A N 1
ATOM 2375 C CA . ASN A 1 316 ? 42.286 -7.221 -32.281 1.00 37.75 316 ASN A CA 1
ATOM 2376 C C . ASN A 1 316 ? 41.143 -6.708 -31.379 1.00 37.75 316 ASN A C 1
ATOM 2378 O O . ASN A 1 316 ? 41.407 -6.087 -30.352 1.00 37.75 316 ASN A O 1
ATOM 2382 N N . GLY A 1 317 ? 39.877 -6.922 -31.758 1.00 32.72 317 GLY A N 1
ATOM 2383 C CA . GLY A 1 317 ? 38.712 -6.622 -30.922 1.00 32.72 317 GLY A CA 1
ATOM 2384 C C . GLY A 1 317 ? 38.306 -5.146 -30.843 1.00 32.72 317 GLY A C 1
ATOM 2385 O O . GLY A 1 317 ? 37.539 -4.787 -29.953 1.00 32.72 317 GLY A O 1
ATOM 2386 N N . ARG A 1 318 ? 38.778 -4.273 -31.747 1.00 33.44 318 ARG A N 1
ATOM 2387 C CA . ARG A 1 318 ? 38.274 -2.887 -31.845 1.00 33.44 318 ARG A CA 1
ATOM 2388 C C . ARG A 1 318 ? 37.141 -2.780 -32.864 1.00 33.44 318 ARG A C 1
ATOM 2390 O O . ARG A 1 318 ? 37.283 -3.239 -33.999 1.00 33.44 318 ARG A O 1
ATOM 2397 N N . THR A 1 319 ? 36.054 -2.116 -32.468 1.00 35.56 319 THR A N 1
ATOM 2398 C CA . THR A 1 319 ? 34.907 -1.790 -33.326 1.00 35.56 319 THR A CA 1
ATOM 2399 C C . THR A 1 319 ? 35.088 -0.440 -34.015 1.00 35.56 319 THR A C 1
ATOM 2401 O O . THR A 1 319 ? 35.331 0.562 -33.342 1.00 35.56 319 THR A O 1
ATOM 2404 N N . THR A 1 320 ? 34.902 -0.387 -35.335 1.00 37.31 320 THR A N 1
ATOM 2405 C CA . THR A 1 320 ? 34.846 0.868 -36.105 1.00 37.31 320 THR A CA 1
ATOM 2406 C C . THR A 1 320 ? 33.574 0.934 -36.961 1.00 37.31 320 THR A C 1
ATOM 2408 O O . THR A 1 320 ? 33.047 -0.118 -37.354 1.00 37.31 320 THR A O 1
ATOM 2411 N N . PRO A 1 321 ? 33.053 2.141 -37.265 1.00 38.22 321 PRO A N 1
ATOM 2412 C CA . PRO A 1 321 ? 31.945 2.292 -38.202 1.00 38.22 321 PRO A CA 1
ATOM 2413 C C . PRO A 1 321 ? 32.374 1.773 -39.577 1.00 38.22 321 PRO A C 1
ATOM 2415 O O . PRO A 1 321 ? 33.497 2.042 -40.013 1.00 38.22 321 PRO A O 1
ATOM 2418 N N . LYS A 1 322 ? 31.499 1.049 -40.282 1.00 40.06 322 LYS A N 1
ATOM 2419 C CA . LYS A 1 322 ? 31.725 0.823 -41.713 1.00 40.06 322 LYS A CA 1
ATOM 2420 C C . LYS A 1 322 ? 31.573 2.162 -42.431 1.00 40.06 322 LYS A C 1
ATOM 2422 O O . LYS A 1 322 ? 30.484 2.730 -42.413 1.00 40.06 322 LYS A O 1
ATOM 2427 N N . ALA A 1 323 ? 32.643 2.652 -43.052 1.00 40.41 323 ALA A N 1
ATOM 2428 C CA . ALA A 1 323 ? 32.497 3.653 -44.101 1.00 40.41 323 ALA A CA 1
ATOM 2429 C C . ALA A 1 323 ? 31.670 3.029 -45.241 1.00 40.41 323 ALA A C 1
ATOM 2431 O O . ALA A 1 323 ? 31.839 1.841 -45.538 1.00 40.41 323 ALA A O 1
ATOM 2432 N N . TRP A 1 324 ? 30.729 3.809 -45.769 1.00 40.53 324 TRP A N 1
ATOM 2433 C CA . TRP A 1 324 ? 29.811 3.406 -46.833 1.00 40.53 324 TRP A CA 1
ATOM 2434 C C . TRP A 1 324 ? 30.532 3.244 -48.166 1.00 40.53 324 TRP A C 1
ATOM 2436 O O . TRP A 1 324 ? 31.411 4.087 -48.453 1.00 40.53 324 TRP A O 1
#

Secondary structure (DSSP, 8-state):
-EEE----SS---TTEE-SS-----SEEEEEETTEEEEE---TTT---SSEEEEETTS-EEEE-TTHHHHHHHHTT---GGGTTTTTT-EEEEEEEEETTEEEEEEEETTTTEEEEEETTTTEEEEEE--SSEEEETTEEEEPPSSS---EEEE--SSPP---SEEE-B-TTSSB-----EEEEEE-SS-TTEEEEEE-TTSSB-EEEEEESSSSSEEEEEEEE-EETTEE-BT-EEEEEEE-TTS-EEEEEES-GGGTT---SS----PPP--------------------------SSS-----PPPPEEE-TTS-EEEPP-

pLDDT: mean 73.9, std 26.24, range [20.22, 98.69]

Sequence (324 aa):
MKEIDTRRDGVIAPKDALQGVLREPDAVAWLDDTRFVTANEGDYQGGSRGFSIWNVDGKVEYDSGAFLDHEAIRLGHYPEKRSGAKGNEPEGAEVGVFGKDRLIFIGSERSSLVSVWQTGPWQSAAPQSLVGPRPLPQRAVAQPTVRPGVSIYARTAAQPVYPTLMSSDSASGTPIAWGAISGLTADRQRTNTLWAVTDSAYAHARILKIDTSLTPAMVTDELVVRANGKPVPGLDAEGVAQREDGSFWIASEGNPDAKGVLCPTCCCACLPKAKCRSVLSCLPRCSPKPNALAWRVWPSQAVVPTKPCGWQCNANGRTTPKAW

Radius of gyration: 25.44 Å; chains: 1; bounding box: 69×43×76 Å